Protein AF-A0A954LH73-F1 (afdb_monomer)

Structure (mmCIF, N/CA/C/O backbone):
data_AF-A0A954LH73-F1
#
_entry.id   AF-A0A954LH73-F1
#
loop_
_atom_site.group_PDB
_atom_site.id
_atom_site.type_symbol
_atom_site.label_atom_id
_atom_site.label_alt_id
_atom_site.label_comp_id
_atom_site.label_asym_id
_atom_site.label_entity_id
_atom_site.label_seq_id
_atom_site.pdbx_PDB_ins_code
_atom_site.Cartn_x
_atom_site.Cartn_y
_atom_site.Cartn_z
_atom_site.occupancy
_atom_site.B_iso_or_equiv
_atom_site.auth_seq_id
_atom_site.auth_comp_id
_atom_site.auth_asym_id
_atom_site.auth_atom_id
_atom_site.pdbx_PDB_model_num
ATOM 1 N N . LEU A 1 1 ? 17.668 -37.985 -16.046 1.00 41.88 1 LEU A N 1
ATOM 2 C CA . LEU A 1 1 ? 16.775 -36.901 -16.515 1.00 41.88 1 LEU A CA 1
ATOM 3 C C . LEU A 1 1 ? 17.589 -35.619 -16.662 1.00 41.88 1 LEU A C 1
ATOM 5 O O . LEU A 1 1 ? 18.225 -35.230 -15.693 1.00 41.88 1 LEU A O 1
ATOM 9 N N . ARG A 1 2 ? 17.622 -34.993 -17.847 1.00 42.97 2 ARG A N 1
ATOM 10 C CA . ARG A 1 2 ? 18.181 -33.640 -18.029 1.00 42.97 2 ARG A CA 1
ATOM 11 C C . ARG A 1 2 ? 17.029 -32.642 -17.937 1.00 42.97 2 ARG A C 1
ATOM 13 O O . ARG A 1 2 ? 16.098 -32.726 -18.727 1.00 42.97 2 ARG A O 1
ATOM 20 N N . LEU A 1 3 ? 17.089 -31.751 -16.954 1.00 36.59 3 LEU A N 1
ATOM 21 C CA . LEU A 1 3 ? 16.145 -30.651 -16.778 1.00 36.59 3 LEU A CA 1
ATOM 22 C C . LEU A 1 3 ? 16.580 -29.503 -17.693 1.00 36.59 3 LEU A C 1
ATOM 24 O O . LEU A 1 3 ? 17.713 -29.035 -17.598 1.00 36.59 3 LEU A O 1
ATOM 28 N N . THR A 1 4 ? 15.706 -29.074 -18.598 1.00 46.03 4 THR A N 1
ATOM 29 C CA . THR A 1 4 ? 15.960 -27.930 -19.481 1.00 46.03 4 THR A CA 1
ATOM 30 C C . THR A 1 4 ? 15.167 -26.741 -18.955 1.00 46.03 4 THR A C 1
ATOM 32 O O . THR A 1 4 ? 13.946 -26.698 -19.074 1.00 46.03 4 THR A O 1
ATOM 35 N N . LEU A 1 5 ? 15.859 -25.785 -18.335 1.00 41.62 5 LEU A N 1
ATOM 36 C CA . LEU A 1 5 ? 15.279 -24.514 -17.909 1.00 41.62 5 LEU A CA 1
ATOM 37 C C . LEU A 1 5 ? 15.309 -23.538 -19.086 1.00 41.62 5 LEU A C 1
ATOM 39 O O . LEU A 1 5 ? 16.377 -23.169 -19.571 1.00 41.62 5 LEU A O 1
ATOM 43 N N . ARG A 1 6 ? 14.131 -23.120 -19.555 1.00 47.31 6 ARG A N 1
ATOM 44 C CA . ARG A 1 6 ? 14.006 -22.039 -20.536 1.00 47.31 6 ARG A CA 1
ATOM 45 C C . ARG A 1 6 ? 14.050 -20.712 -19.784 1.00 47.31 6 ARG A C 1
ATOM 47 O O . ARG A 1 6 ? 13.068 -20.325 -19.156 1.00 47.31 6 ARG A O 1
ATOM 54 N N . VAL A 1 7 ? 15.195 -20.042 -19.830 1.00 53.69 7 VAL A N 1
ATOM 55 C CA . VAL A 1 7 ? 15.346 -18.684 -19.297 1.00 53.69 7 VAL A CA 1
ATOM 56 C C . VAL A 1 7 ? 14.647 -17.737 -20.274 1.00 53.69 7 VAL A C 1
ATOM 58 O O . VAL A 1 7 ? 14.983 -17.718 -21.456 1.00 53.69 7 VAL A O 1
ATOM 61 N N . ARG A 1 8 ? 13.609 -17.028 -19.814 1.00 46.09 8 ARG A N 1
ATOM 62 C CA . ARG A 1 8 ? 12.987 -15.945 -20.593 1.00 46.09 8 ARG A CA 1
ATOM 63 C C . ARG A 1 8 ? 13.981 -14.791 -20.721 1.00 46.09 8 ARG A C 1
ATOM 65 O O . ARG A 1 8 ? 14.762 -14.566 -19.798 1.00 46.09 8 ARG A O 1
ATOM 72 N N . ASP A 1 9 ? 13.917 -14.058 -21.830 1.00 52.59 9 ASP A N 1
ATOM 73 C CA . ASP A 1 9 ? 14.698 -12.833 -21.997 1.00 52.59 9 ASP A CA 1
ATOM 74 C C . ASP A 1 9 ? 14.433 -11.867 -20.838 1.00 52.59 9 ASP A C 1
ATOM 76 O O . ASP A 1 9 ? 13.325 -11.817 -20.290 1.00 52.59 9 ASP A O 1
ATOM 80 N N . LYS A 1 10 ? 15.466 -11.112 -20.446 1.00 55.19 10 LYS A N 1
ATOM 81 C CA . LYS A 1 10 ? 15.353 -10.092 -19.401 1.00 55.19 10 LYS A CA 1
ATOM 82 C C . LYS A 1 10 ? 14.324 -9.052 -19.842 1.00 55.19 10 LYS A C 1
ATOM 84 O O . LYS A 1 10 ? 14.625 -8.180 -20.646 1.00 55.19 10 LYS A O 1
ATOM 89 N N . THR A 1 11 ? 13.109 -9.132 -19.308 1.00 55.53 11 THR A N 1
ATOM 90 C CA . THR A 1 11 ? 12.141 -8.034 -19.387 1.00 55.53 11 THR A CA 1
ATOM 91 C C . THR A 1 11 ? 12.709 -6.847 -18.622 1.00 55.53 11 THR A C 1
ATOM 93 O O . THR A 1 11 ? 12.782 -6.889 -17.391 1.00 55.53 11 THR A O 1
ATOM 96 N N . ALA A 1 12 ? 13.134 -5.824 -19.357 1.00 64.31 12 ALA A N 1
ATOM 97 C CA . ALA A 1 12 ? 13.440 -4.513 -18.815 1.00 64.31 12 ALA A CA 1
ATOM 98 C C . ALA A 1 12 ? 12.132 -3.749 -18.583 1.00 64.31 12 ALA A C 1
ATOM 100 O O . ALA A 1 12 ? 11.201 -3.834 -19.386 1.00 64.31 12 ALA A O 1
ATOM 101 N N . TYR A 1 13 ? 12.064 -3.027 -17.470 1.00 71.56 13 TYR A N 1
ATOM 102 C CA . TYR A 1 13 ? 11.013 -2.053 -17.216 1.00 71.56 13 TYR A CA 1
ATOM 103 C C . TYR A 1 13 ? 11.658 -0.686 -17.091 1.00 71.56 13 TYR A C 1
ATOM 105 O O . TYR A 1 13 ? 12.738 -0.544 -16.510 1.00 71.56 13 TYR A O 1
ATOM 113 N N . TYR A 1 14 ? 10.958 0.314 -17.598 1.00 81.06 14 TYR A N 1
ATOM 114 C CA . TYR A 1 14 ? 11.312 1.705 -17.401 1.00 81.06 14 TYR A CA 1
ATOM 115 C C . TYR A 1 14 ? 10.522 2.206 -16.205 1.00 81.06 14 TYR A C 1
ATOM 117 O O . TYR A 1 14 ? 9.297 2.095 -16.186 1.00 81.06 14 TYR A O 1
ATOM 125 N N . SER A 1 15 ? 11.219 2.702 -15.186 1.00 84.50 15 SER A N 1
ATOM 126 C CA . SER A 1 15 ? 10.579 3.286 -14.014 1.00 84.50 15 SER A CA 1
ATOM 127 C C . SER A 1 15 ? 10.778 4.790 -13.988 1.00 84.50 15 SER A C 1
ATOM 129 O O . SER A 1 15 ? 11.897 5.264 -14.196 1.00 84.50 15 SER A O 1
ATOM 131 N N . GLN A 1 16 ? 9.716 5.504 -13.650 1.00 88.06 16 GLN A N 1
ATOM 132 C CA . GLN A 1 16 ? 9.747 6.908 -13.276 1.00 88.06 16 GLN A CA 1
ATOM 133 C C . GLN A 1 16 ? 9.375 7.017 -11.801 1.00 88.06 16 GLN A C 1
ATOM 135 O O . GLN A 1 16 ? 8.458 6.334 -11.336 1.00 88.06 16 GLN A O 1
ATOM 140 N N . LYS A 1 17 ? 10.103 7.858 -11.066 1.00 90.25 17 LYS A N 1
ATOM 141 C CA . LYS A 1 17 ? 9.812 8.163 -9.668 1.00 90.25 17 LYS A CA 1
ATOM 142 C C . LYS A 1 17 ? 9.432 9.632 -9.549 1.00 90.25 17 LYS A C 1
ATOM 144 O O . LYS A 1 17 ? 10.209 10.497 -9.937 1.00 90.25 17 LYS A O 1
ATOM 149 N N . GLU A 1 18 ? 8.300 9.887 -8.918 1.00 92.62 18 GLU A N 1
ATOM 150 C CA . GLU A 1 18 ? 7.875 11.217 -8.499 1.00 92.62 18 GLU A CA 1
ATOM 151 C C . GLU A 1 18 ? 7.719 11.234 -6.978 1.00 92.62 18 GLU A C 1
ATOM 153 O O . GLU A 1 18 ? 7.266 10.255 -6.384 1.00 92.62 18 GLU A O 1
ATOM 158 N N . THR A 1 19 ? 8.082 12.341 -6.338 1.00 93.12 19 THR A N 1
ATOM 159 C CA . THR A 1 19 ? 7.869 12.542 -4.902 1.00 93.12 19 THR A CA 1
ATOM 160 C C . THR A 1 19 ? 6.953 13.739 -4.724 1.00 93.12 19 THR A C 1
ATOM 162 O O . THR A 1 19 ? 7.233 14.817 -5.239 1.00 93.12 19 THR A O 1
ATOM 165 N N . HIS A 1 20 ? 5.868 13.539 -3.983 1.00 93.44 20 HIS A N 1
ATOM 166 C CA . HIS A 1 20 ? 4.837 14.542 -3.742 1.00 93.44 20 HIS A CA 1
ATOM 167 C C . HIS A 1 20 ? 4.682 14.781 -2.242 1.00 93.44 20 HIS A C 1
ATOM 169 O O . HIS A 1 20 ? 4.746 13.840 -1.447 1.00 93.44 20 HIS A O 1
ATOM 175 N N . GLU A 1 21 ? 4.445 16.028 -1.852 1.00 91.56 21 GLU A N 1
ATOM 176 C CA . GLU A 1 21 ? 4.098 16.398 -0.480 1.00 91.56 21 GLU A CA 1
ATOM 177 C C . GLU A 1 21 ? 2.577 16.373 -0.303 1.00 91.56 21 GLU A C 1
ATOM 179 O O . GLU A 1 21 ? 1.840 16.860 -1.156 1.00 91.56 21 GLU A O 1
ATOM 184 N N . SER A 1 22 ? 2.100 15.834 0.822 1.00 77.25 22 SER A N 1
ATOM 185 C CA . SER A 1 22 ? 0.703 15.977 1.272 1.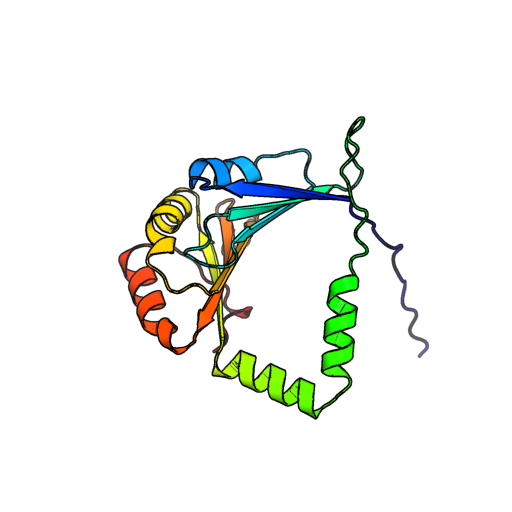00 77.25 22 SER A CA 1
ATOM 186 C C . SER A 1 22 ? -0.384 15.645 0.228 1.00 77.25 22 SER A C 1
ATOM 188 O O . SER A 1 22 ? -1.333 16.404 0.040 1.00 77.25 22 SER A O 1
ATOM 190 N N . LEU A 1 23 ? -0.291 14.481 -0.421 1.00 89.25 23 LEU A N 1
ATOM 191 C CA . LEU A 1 23 ? -1.350 13.97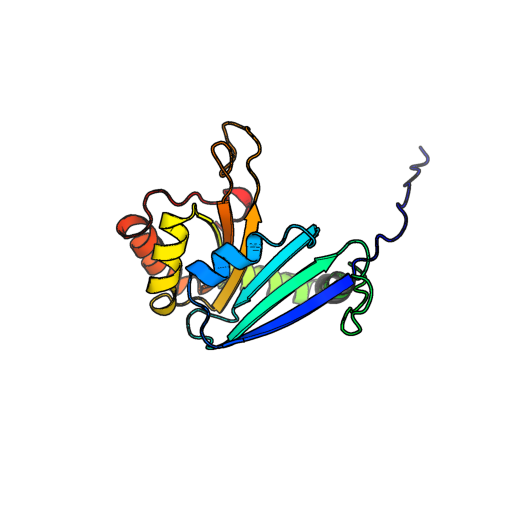7 -1.307 1.00 89.25 23 LEU A CA 1
ATOM 192 C C . LEU A 1 23 ? -2.625 13.605 -0.527 1.00 89.25 23 LEU A C 1
ATOM 194 O O . LEU A 1 23 ? -2.565 12.843 0.445 1.00 89.25 23 LEU A O 1
ATOM 198 N N . CYS A 1 24 ? -3.787 14.087 -0.982 1.00 91.81 24 CYS A N 1
ATOM 199 C CA . CYS A 1 24 ? -5.083 13.626 -0.478 1.00 91.81 24 CYS A CA 1
ATOM 200 C C . CYS A 1 24 ? -5.454 12.252 -1.062 1.00 91.81 24 CYS A C 1
ATOM 202 O O . CYS A 1 24 ? -4.856 11.790 -2.037 1.00 91.81 24 CYS A O 1
ATOM 204 N N . GLY A 1 25 ? -6.433 11.580 -0.452 1.00 91.75 25 GLY A N 1
ATOM 205 C CA . GLY A 1 25 ? -6.799 10.213 -0.832 1.00 91.75 25 GLY A CA 1
ATOM 206 C C . GLY A 1 25 ? -7.327 10.134 -2.262 1.00 91.75 25 GLY A C 1
ATOM 207 O O . GLY A 1 25 ? -7.001 9.211 -3.000 1.00 91.75 25 GLY A O 1
ATOM 208 N N . GLU A 1 26 ? -8.084 11.135 -2.695 1.00 94.12 26 GLU A N 1
ATOM 209 C CA . GLU A 1 26 ? -8.648 11.210 -4.039 1.00 94.12 26 GLU A CA 1
ATOM 210 C C . GLU A 1 26 ? -7.542 11.252 -5.091 1.00 94.12 26 GLU A C 1
ATOM 212 O O . GLU A 1 26 ? -7.556 10.448 -6.018 1.00 94.12 26 GLU A O 1
ATOM 217 N N . SER A 1 27 ? -6.527 12.096 -4.894 1.00 93.62 27 SER A N 1
ATOM 218 C CA . SER A 1 27 ? -5.393 12.198 -5.814 1.00 93.62 27 SER A CA 1
ATOM 219 C C . SER A 1 27 ? -4.558 10.914 -5.851 1.00 93.62 27 SER A C 1
ATOM 221 O O . SER A 1 27 ? -4.088 10.504 -6.915 1.00 93.62 27 SER A O 1
ATOM 223 N N . VAL A 1 28 ? -4.406 10.225 -4.713 1.00 92.88 28 VAL A N 1
ATOM 224 C CA . VAL A 1 28 ? -3.753 8.904 -4.672 1.00 92.88 28 VAL A CA 1
ATOM 225 C C . VAL A 1 28 ? -4.557 7.868 -5.455 1.00 92.88 28 VAL A C 1
ATOM 227 O O . VAL A 1 28 ? -3.978 7.090 -6.208 1.00 92.88 28 VAL A O 1
ATOM 230 N N . TRP A 1 29 ? -5.884 7.865 -5.315 1.00 93.12 29 TRP A N 1
ATOM 231 C CA . TRP A 1 29 ? -6.759 6.968 -6.068 1.00 93.12 29 TRP A CA 1
ATOM 232 C C . TRP A 1 29 ? -6.700 7.250 -7.575 1.00 93.12 29 TRP A C 1
ATOM 234 O O . TRP A 1 29 ? -6.539 6.333 -8.378 1.00 93.12 29 TRP A O 1
ATOM 244 N N . GLU A 1 30 ? -6.786 8.520 -7.965 1.00 92.38 30 GLU A N 1
ATOM 245 C CA . GLU A 1 30 ? -6.737 8.965 -9.362 1.00 92.38 30 GLU A CA 1
ATOM 246 C C . GLU A 1 30 ? -5.402 8.641 -10.032 1.00 92.38 30 GLU A C 1
ATOM 248 O O . GLU A 1 30 ? -5.390 8.283 -11.208 1.00 92.38 30 GLU A O 1
ATOM 253 N N . THR A 1 31 ? -4.295 8.657 -9.281 1.00 93.06 31 THR A N 1
ATOM 254 C CA . THR A 1 31 ? -2.974 8.245 -9.786 1.00 93.06 31 THR A CA 1
ATOM 255 C C . THR A 1 31 ? -3.019 6.841 -10.400 1.00 93.06 31 THR A C 1
ATOM 257 O O . THR A 1 31 ? -2.376 6.597 -11.417 1.00 93.06 31 THR A O 1
ATOM 260 N N . PHE A 1 32 ? -3.817 5.923 -9.843 1.00 92.19 32 PHE A N 1
ATOM 261 C CA . PHE A 1 32 ? -3.968 4.564 -10.374 1.00 92.19 32 PHE A CA 1
ATOM 262 C C . PHE A 1 32 ? -4.759 4.471 -11.688 1.00 92.19 32 PHE A C 1
ATOM 264 O O . PHE A 1 32 ? -4.875 3.384 -12.247 1.00 92.19 32 PHE A O 1
ATOM 271 N N . SER A 1 33 ? -5.302 5.584 -12.184 1.00 87.56 33 SER A N 1
ATOM 272 C CA . SER A 1 33 ? -6.064 5.644 -13.438 1.00 87.56 33 SER A CA 1
ATOM 273 C C . SER A 1 33 ? -5.196 5.967 -14.661 1.00 87.56 33 SER A C 1
ATOM 275 O O . SER A 1 33 ? -5.729 6.079 -15.764 1.00 87.56 33 SER A O 1
ATOM 277 N N . ASP A 1 34 ? -3.880 6.128 -14.488 1.00 85.44 34 ASP A N 1
ATOM 278 C CA . ASP A 1 34 ? -2.937 6.325 -15.593 1.00 85.44 34 ASP A CA 1
ATOM 279 C C . ASP A 1 34 ? -2.889 5.064 -16.474 1.00 85.44 34 ASP A C 1
ATOM 281 O O . ASP A 1 34 ? -2.339 4.030 -16.094 1.00 85.44 34 ASP A O 1
ATOM 285 N N . ALA A 1 35 ? -3.516 5.160 -17.648 1.00 80.75 35 ALA A N 1
ATOM 286 C CA . ALA A 1 35 ? -3.679 4.056 -18.588 1.00 80.75 35 ALA A CA 1
ATOM 287 C C . ALA A 1 35 ? -2.392 3.705 -19.354 1.00 80.75 35 ALA A C 1
ATOM 289 O O . ALA A 1 35 ? -2.332 2.649 -19.985 1.00 80.75 35 ALA A O 1
ATOM 290 N N . GLU A 1 36 ? -1.381 4.578 -19.333 1.00 83.25 36 GLU A N 1
ATOM 291 C CA . GLU A 1 36 ? -0.112 4.345 -20.026 1.00 83.25 36 GLU A CA 1
ATOM 292 C C . GLU A 1 36 ? 0.865 3.539 -19.163 1.00 83.25 36 GLU A C 1
ATOM 294 O O . GLU A 1 36 ? 1.699 2.792 -19.685 1.00 83.25 36 GLU A O 1
ATOM 299 N N . ALA A 1 37 ? 0.753 3.654 -17.837 1.00 84.69 37 ALA A N 1
ATOM 300 C CA . ALA A 1 37 ? 1.559 2.886 -16.903 1.00 84.69 37 ALA A CA 1
ATOM 301 C C . ALA A 1 37 ? 1.102 1.418 -16.862 1.00 84.69 37 ALA A C 1
ATOM 303 O O . ALA A 1 37 ? -0.055 1.103 -16.591 1.00 84.69 37 ALA A O 1
ATOM 304 N N . CYS A 1 38 ? 2.033 0.479 -17.056 1.00 84.25 38 CYS A N 1
ATOM 305 C CA . CYS A 1 38 ? 1.725 -0.949 -16.932 1.00 84.25 38 CYS A CA 1
ATOM 306 C C . CYS A 1 38 ? 1.577 -1.389 -15.469 1.00 84.25 38 CYS A C 1
ATOM 308 O O . CYS A 1 38 ? 0.978 -2.424 -15.181 1.00 84.25 38 CYS A O 1
ATOM 310 N N . ASN A 1 39 ? 2.184 -0.645 -14.545 1.00 86.88 39 ASN A N 1
ATOM 311 C CA . ASN A 1 39 ? 2.017 -0.832 -13.113 1.00 86.88 39 ASN A CA 1
ATOM 312 C C . ASN A 1 39 ? 2.337 0.475 -12.388 1.00 86.88 39 ASN A C 1
ATOM 314 O O . ASN A 1 39 ? 3.233 1.216 -12.798 1.00 86.88 39 ASN A O 1
ATOM 318 N N . ILE A 1 40 ? 1.654 0.715 -11.276 1.00 91.31 40 ILE A N 1
ATOM 319 C CA . ILE A 1 40 ? 1.888 1.873 -10.421 1.00 91.31 40 ILE A CA 1
ATOM 320 C C . ILE A 1 40 ? 2.017 1.381 -8.994 1.00 91.31 40 ILE A C 1
ATOM 322 O O . ILE A 1 40 ? 1.237 0.554 -8.518 1.00 91.31 40 ILE A O 1
ATOM 326 N N . GLU A 1 41 ? 3.023 1.893 -8.309 1.00 93.62 41 GLU A N 1
ATOM 327 C CA . GLU A 1 41 ? 3.247 1.613 -6.911 1.00 93.62 41 GLU A CA 1
ATOM 328 C C . GLU A 1 41 ? 3.452 2.910 -6.150 1.00 93.62 41 GLU A C 1
ATOM 330 O O . GLU A 1 41 ? 4.326 3.707 -6.478 1.00 93.62 41 GLU A O 1
ATOM 335 N N . ILE A 1 42 ? 2.676 3.098 -5.091 1.00 94.44 42 ILE A N 1
ATOM 336 C CA . ILE A 1 42 ? 2.774 4.289 -4.253 1.00 94.44 42 ILE A CA 1
ATOM 337 C C . ILE A 1 42 ? 3.353 3.870 -2.909 1.00 94.44 42 ILE A C 1
ATOM 339 O O . ILE A 1 42 ? 2.866 2.934 -2.278 1.00 94.44 42 ILE A O 1
ATOM 343 N N . ARG A 1 43 ? 4.419 4.530 -2.464 1.00 95.06 43 ARG A N 1
ATOM 344 C CA . ARG A 1 43 ? 5.110 4.226 -1.209 1.00 95.06 43 ARG A CA 1
ATOM 345 C C . ARG A 1 43 ? 5.061 5.414 -0.272 1.00 95.06 43 ARG A C 1
ATOM 347 O O . ARG A 1 43 ? 5.352 6.542 -0.654 1.00 95.06 43 ARG A O 1
ATOM 354 N N . LYS A 1 44 ? 4.794 5.124 0.996 1.00 93.81 44 LYS A N 1
ATOM 355 C CA . LYS A 1 44 ? 4.900 6.089 2.086 1.00 93.81 44 LYS A CA 1
ATOM 356 C C . LYS A 1 44 ? 5.743 5.483 3.199 1.00 93.81 44 LYS A C 1
ATOM 358 O O . LYS A 1 44 ? 5.448 4.388 3.681 1.00 93.81 44 LYS A O 1
ATOM 363 N N . ALA A 1 45 ? 6.792 6.189 3.619 1.00 89.88 45 ALA A N 1
ATOM 364 C CA . ALA A 1 45 ? 7.766 5.709 4.609 1.00 89.88 45 ALA A CA 1
ATOM 365 C C . ALA A 1 45 ? 7.220 5.643 6.054 1.00 89.88 45 ALA A C 1
ATOM 367 O O . ALA A 1 45 ? 7.977 5.453 6.998 1.00 89.88 45 ALA A O 1
ATOM 368 N N . GLY A 1 46 ? 5.912 5.827 6.238 1.00 88.94 46 GLY A N 1
ATOM 369 C CA . GLY A 1 46 ? 5.227 5.723 7.519 1.00 88.94 46 GLY A CA 1
ATOM 370 C C . GLY A 1 46 ? 3.956 6.564 7.563 1.00 88.94 46 GLY A C 1
ATOM 371 O O . GLY A 1 46 ? 3.695 7.395 6.690 1.00 88.94 46 GLY A O 1
ATOM 372 N N . SER A 1 47 ? 3.153 6.386 8.607 1.00 89.12 47 SER A N 1
ATOM 373 C CA . SER A 1 47 ? 1.885 7.114 8.753 1.00 89.12 47 SER A CA 1
ATOM 374 C C . SER A 1 47 ? 2.053 8.628 8.855 1.00 89.12 47 SER A C 1
ATOM 376 O O . SER A 1 47 ? 1.200 9.363 8.378 1.00 89.12 47 SER A O 1
ATOM 378 N N . LYS A 1 48 ? 3.175 9.103 9.400 1.00 90.06 48 LYS A N 1
ATOM 379 C CA . LYS A 1 48 ? 3.467 10.536 9.574 1.00 90.06 48 LYS A CA 1
ATOM 380 C C . LYS A 1 48 ? 4.456 11.113 8.564 1.00 90.06 48 LYS A C 1
ATOM 382 O O . LYS A 1 48 ? 4.806 12.277 8.682 1.00 90.06 48 LYS A O 1
ATOM 387 N N . ALA A 1 49 ? 4.926 10.315 7.604 1.00 90.44 49 ALA A N 1
ATOM 388 C CA . ALA A 1 49 ? 5.755 10.850 6.530 1.00 90.44 49 ALA A CA 1
ATOM 389 C C . ALA A 1 49 ? 4.964 11.922 5.762 1.00 90.44 49 ALA A C 1
ATOM 391 O O . ALA A 1 49 ? 3.792 11.702 5.454 1.00 90.44 49 ALA A O 1
ATOM 392 N N . GLU A 1 50 ? 5.598 13.058 5.491 1.00 90.19 50 GLU A N 1
ATOM 393 C CA . GLU A 1 50 ? 4.994 14.193 4.774 1.00 90.19 50 GLU A CA 1
ATOM 394 C C . GLU A 1 50 ? 4.987 13.968 3.260 1.00 90.19 50 GLU A C 1
ATOM 396 O O . GLU A 1 50 ? 4.158 14.525 2.540 1.00 90.19 50 GLU A O 1
ATOM 401 N N . THR A 1 51 ? 5.881 13.097 2.792 1.00 93.06 51 THR A N 1
ATOM 402 C CA . THR A 1 51 ? 6.051 12.770 1.384 1.00 93.06 51 THR A CA 1
ATOM 403 C C . THR A 1 51 ? 5.491 11.401 1.033 1.00 93.06 51 THR A C 1
ATOM 405 O O . THR A 1 51 ? 5.451 10.463 1.842 1.00 93.06 51 THR A O 1
ATOM 408 N N . VAL A 1 52 ? 5.072 11.295 -0.220 1.00 93.62 52 VAL A N 1
ATOM 409 C CA . VAL A 1 52 ? 4.607 10.080 -0.872 1.00 93.62 52 VAL A CA 1
ATOM 410 C C . VAL A 1 52 ? 5.383 9.933 -2.172 1.00 93.62 52 VAL A C 1
ATOM 412 O O . VAL A 1 52 ? 5.433 10.854 -2.984 1.00 93.62 52 VAL A O 1
ATOM 415 N N . ASP A 1 53 ? 5.990 8.769 -2.362 1.00 93.88 53 ASP A N 1
ATOM 416 C CA . ASP A 1 53 ? 6.696 8.433 -3.590 1.00 93.88 53 ASP A CA 1
ATOM 417 C C . ASP A 1 53 ? 5.768 7.642 -4.515 1.00 93.88 53 ASP A C 1
ATOM 419 O O . ASP A 1 53 ? 5.219 6.615 -4.111 1.00 93.88 53 ASP A O 1
ATOM 423 N N . ILE A 1 54 ? 5.643 8.068 -5.766 1.00 93.88 54 ILE A N 1
ATOM 424 C CA . ILE A 1 54 ? 4.899 7.379 -6.819 1.00 93.88 54 ILE A CA 1
ATOM 425 C C . ILE A 1 54 ? 5.916 6.790 -7.792 1.00 93.88 54 ILE A C 1
ATOM 427 O O . ILE A 1 54 ? 6.739 7.501 -8.363 1.00 93.88 54 ILE A O 1
ATOM 431 N N . TYR A 1 55 ? 5.859 5.476 -7.971 1.00 91.19 55 TYR A N 1
ATOM 432 C CA . TYR A 1 55 ? 6.656 4.736 -8.936 1.00 91.19 55 TYR A CA 1
ATOM 433 C C . TYR A 1 55 ? 5.734 4.282 -10.056 1.00 91.19 55 TYR A C 1
ATOM 435 O O . TYR A 1 55 ? 4.827 3.479 -9.829 1.00 91.19 55 TYR A O 1
ATOM 443 N N . LYS A 1 56 ? 5.977 4.776 -11.264 1.00 90.94 56 LYS A N 1
ATOM 444 C CA . LYS A 1 56 ? 5.269 4.344 -12.466 1.00 90.94 56 LYS A CA 1
ATOM 445 C C . LYS A 1 56 ? 6.192 3.478 -13.303 1.00 90.94 56 LYS A C 1
ATOM 447 O O . LYS A 1 56 ? 7.360 3.817 -13.492 1.00 90.94 56 LYS A O 1
ATOM 452 N N . TYR A 1 57 ? 5.676 2.352 -13.772 1.00 86.88 57 TYR A N 1
ATOM 453 C CA . TYR A 1 57 ? 6.420 1.388 -14.569 1.00 86.88 57 TYR A CA 1
ATOM 454 C C . TYR A 1 57 ? 5.820 1.293 -15.963 1.00 86.88 57 TYR A C 1
ATOM 456 O O . TYR A 1 57 ? 4.599 1.254 -16.112 1.00 86.88 57 TYR A O 1
ATOM 464 N N . TYR A 1 58 ? 6.690 1.197 -16.963 1.00 84.81 58 TYR A N 1
ATOM 465 C CA . TYR A 1 58 ? 6.319 1.152 -18.370 1.00 84.81 58 TYR A CA 1
ATOM 466 C C . TYR A 1 58 ? 7.106 0.062 -19.100 1.00 84.81 58 TYR A C 1
ATOM 468 O O . TYR A 1 58 ? 8.261 -0.229 -18.772 1.00 84.81 58 TYR A O 1
ATOM 476 N N . HIS A 1 59 ? 6.482 -0.534 -20.118 1.00 80.19 59 HIS A N 1
ATOM 477 C CA . HIS A 1 59 ? 7.148 -1.482 -21.017 1.00 80.19 59 HIS A CA 1
ATOM 478 C C . HIS A 1 59 ? 8.132 -0.791 -21.967 1.00 80.19 59 HIS A C 1
ATOM 480 O O . HIS A 1 59 ? 9.147 -1.374 -22.337 1.00 80.19 59 HIS A O 1
ATOM 486 N N . GLN A 1 60 ? 7.828 0.447 -22.349 1.00 78.50 60 GLN A N 1
ATOM 487 C CA . GLN A 1 60 ? 8.674 1.328 -23.147 1.00 78.50 60 GLN A CA 1
ATOM 488 C C . GLN A 1 60 ? 8.542 2.745 -22.583 1.00 78.50 60 GLN A C 1
ATOM 490 O O . GLN A 1 60 ? 7.461 3.088 -22.102 1.00 78.50 60 GLN A O 1
ATOM 495 N N . PRO A 1 61 ? 9.604 3.564 -22.607 1.00 71.88 61 PRO A N 1
ATOM 496 C CA . PRO A 1 61 ? 9.501 4.941 -22.156 1.00 71.88 61 PRO A CA 1
ATOM 497 C C . PRO A 1 61 ? 8.573 5.715 -23.111 1.00 71.88 61 PRO A C 1
ATOM 499 O O . PRO A 1 61 ? 8.676 5.533 -24.330 1.00 71.88 61 PRO A O 1
ATOM 502 N N . PRO A 1 62 ? 7.686 6.581 -22.597 1.00 69.81 62 PRO A N 1
ATOM 503 C CA . PRO A 1 62 ? 6.917 7.501 -23.424 1.00 69.81 62 PRO A CA 1
ATOM 504 C C . PRO A 1 62 ? 7.831 8.352 -24.321 1.00 69.81 62 PRO A C 1
ATOM 506 O O . PRO A 1 62 ? 8.969 8.687 -23.971 1.00 69.81 62 PRO A O 1
ATOM 509 N N . VAL A 1 63 ? 7.348 8.688 -25.518 1.00 64.88 63 VAL A N 1
ATOM 510 C CA . VAL A 1 63 ? 8.122 9.464 -26.496 1.00 64.88 63 VAL A CA 1
ATOM 511 C C . VAL A 1 63 ? 8.315 10.893 -25.978 1.00 64.88 63 VAL A C 1
ATOM 513 O O . VAL A 1 63 ? 7.343 11.600 -25.740 1.00 64.88 63 VAL A O 1
ATOM 516 N N . GLY A 1 64 ? 9.571 11.339 -25.856 1.00 59.00 64 GLY A N 1
ATOM 517 C CA . GLY A 1 64 ? 9.913 12.726 -25.503 1.00 59.00 64 GLY A CA 1
ATOM 518 C C . GLY A 1 64 ? 10.215 12.986 -24.024 1.00 59.00 64 GLY A C 1
ATOM 519 O O . GLY A 1 64 ? 10.409 14.136 -23.642 1.00 59.00 64 GLY A O 1
ATOM 520 N N . THR A 1 65 ? 10.293 11.945 -23.197 1.00 58.50 65 THR A N 1
ATOM 521 C CA . THR A 1 65 ? 10.618 12.064 -21.768 1.00 58.50 65 THR A CA 1
ATOM 522 C C . THR A 1 65 ? 11.998 11.505 -21.422 1.00 58.50 65 THR A C 1
ATOM 524 O O . THR A 1 65 ? 12.381 10.439 -21.901 1.00 58.50 65 THR A O 1
ATOM 527 N N . HIS A 1 66 ? 12.738 12.218 -20.566 1.00 56.25 66 HIS A N 1
ATOM 528 C CA . HIS A 1 66 ? 14.153 11.948 -20.272 1.00 56.25 66 HIS A CA 1
ATOM 529 C C . HIS A 1 66 ? 14.428 11.315 -18.890 1.00 56.25 66 HIS A C 1
ATOM 531 O O . HIS A 1 66 ? 15.557 10.898 -18.646 1.00 56.25 66 HIS A O 1
ATOM 537 N N . ASP A 1 67 ? 13.414 11.148 -18.030 1.00 65.88 67 ASP A N 1
ATOM 538 C CA . ASP A 1 67 ? 13.582 10.731 -16.621 1.00 65.88 67 ASP A CA 1
ATOM 539 C C . ASP A 1 67 ? 13.189 9.265 -16.344 1.00 65.88 67 ASP A C 1
ATOM 541 O O . ASP A 1 67 ? 12.633 8.928 -15.297 1.00 65.88 67 ASP A O 1
ATOM 545 N N . PHE A 1 68 ? 13.466 8.370 -17.294 1.00 64.00 68 PHE A N 1
ATOM 546 C CA . PHE A 1 68 ? 13.164 6.944 -17.171 1.00 64.00 68 PHE A CA 1
ATOM 547 C C . PHE A 1 68 ? 14.425 6.143 -16.877 1.00 64.00 68 PHE A C 1
ATOM 549 O O . PHE A 1 68 ? 15.333 6.057 -17.703 1.00 64.00 68 PHE A O 1
ATOM 556 N N . LEU A 1 69 ? 14.466 5.515 -15.704 1.00 67.44 69 LEU A N 1
ATOM 557 C CA . LEU A 1 69 ? 15.542 4.600 -15.344 1.00 67.44 69 LEU A CA 1
ATOM 558 C C . LEU A 1 69 ? 15.154 3.185 -15.760 1.00 67.44 69 LEU A C 1
ATOM 560 O O . LEU A 1 69 ? 14.106 2.676 -15.357 1.00 67.44 69 LEU A O 1
ATOM 564 N N . GLU A 1 70 ? 16.009 2.540 -16.550 1.00 66.88 70 GLU A N 1
ATOM 565 C CA . GLU A 1 70 ? 15.903 1.106 -16.792 1.00 66.88 70 GLU A CA 1
ATOM 566 C C . GLU A 1 70 ? 16.256 0.374 -15.494 1.00 66.88 70 GLU A C 1
ATOM 568 O O . GLU A 1 70 ? 17.383 0.457 -14.997 1.00 66.88 70 GLU A O 1
ATOM 573 N N . VAL A 1 71 ? 15.281 -0.324 -14.915 1.00 60.78 71 VAL A N 1
ATOM 574 C CA . VAL A 1 71 ? 15.493 -1.063 -13.670 1.00 60.78 71 VAL A CA 1
ATOM 575 C C . VAL A 1 71 ? 15.608 -2.549 -13.985 1.00 60.78 71 VAL A C 1
ATOM 577 O O . VAL A 1 71 ? 14.607 -3.178 -14.348 1.00 60.78 71 VAL A O 1
ATOM 580 N N . PRO A 1 72 ? 16.791 -3.165 -13.802 1.00 59.16 72 PRO A N 1
ATOM 581 C CA . PRO A 1 72 ? 16.879 -4.613 -13.781 1.00 59.16 72 PRO A CA 1
ATOM 582 C C . PRO A 1 72 ? 16.111 -5.128 -12.557 1.00 59.16 72 PRO A C 1
ATOM 584 O O . PRO A 1 72 ? 16.337 -4.683 -11.430 1.00 59.16 72 PRO A O 1
ATOM 587 N N . ARG A 1 73 ? 15.210 -6.089 -12.781 1.00 53.22 73 ARG A N 1
ATOM 588 C CA . ARG A 1 73 ? 14.310 -6.679 -11.770 1.00 53.22 73 ARG A CA 1
ATOM 589 C C . ARG A 1 73 ? 15.028 -7.234 -10.523 1.00 53.22 73 ARG A C 1
ATOM 591 O O . ARG A 1 73 ? 14.402 -7.360 -9.474 1.00 53.22 73 ARG A O 1
ATOM 598 N N . ASP A 1 74 ? 16.329 -7.510 -10.621 1.00 52.62 74 ASP A N 1
ATOM 599 C CA . ASP A 1 74 ? 17.088 -8.334 -9.669 1.00 52.62 74 ASP A CA 1
ATOM 600 C C . ASP A 1 74 ? 17.924 -7.548 -8.634 1.00 52.62 74 ASP A C 1
ATOM 602 O O . ASP A 1 74 ? 18.597 -8.150 -7.799 1.00 52.62 74 ASP A O 1
ATOM 606 N N . SER A 1 75 ? 17.906 -6.210 -8.636 1.00 55.12 75 SER A N 1
ATOM 607 C CA . SER A 1 75 ? 18.807 -5.409 -7.778 1.00 55.12 75 SER A CA 1
ATOM 608 C C . SER A 1 75 ? 18.520 -5.529 -6.272 1.00 55.12 75 SER A C 1
ATOM 610 O O . SER A 1 75 ? 19.452 -5.552 -5.468 1.00 55.12 75 SER A O 1
ATOM 612 N N . LEU A 1 76 ? 17.248 -5.659 -5.879 1.00 51.97 76 LEU A N 1
ATOM 613 C CA . LEU A 1 76 ? 16.858 -5.936 -4.489 1.00 51.97 76 LEU A CA 1
ATOM 614 C C . LEU A 1 76 ? 17.078 -7.407 -4.111 1.00 51.97 76 LEU A C 1
ATOM 616 O O . LEU A 1 76 ? 17.435 -7.679 -2.968 1.00 51.97 76 LEU A O 1
ATOM 620 N N . GLY A 1 77 ? 16.921 -8.331 -5.065 1.00 55.06 77 GLY A N 1
ATOM 621 C CA . GLY A 1 77 ? 17.182 -9.760 -4.866 1.00 55.06 77 GLY A CA 1
ATOM 622 C C . GLY A 1 77 ? 18.623 -10.014 -4.435 1.00 55.06 77 GLY A C 1
ATOM 623 O O . GLY A 1 77 ? 18.845 -10.653 -3.419 1.00 55.06 77 GLY A O 1
ATOM 624 N N . GLY A 1 78 ? 19.596 -9.365 -5.081 1.00 63.28 78 GLY A N 1
ATOM 625 C CA . GLY A 1 78 ? 21.011 -9.572 -4.754 1.00 63.28 78 GLY A CA 1
ATOM 626 C C . GLY A 1 78 ? 21.435 -9.148 -3.339 1.00 63.28 78 GLY A C 1
ATOM 627 O O . GLY A 1 78 ? 22.436 -9.645 -2.828 1.00 63.28 78 GLY A O 1
ATOM 628 N N . LEU A 1 79 ? 20.708 -8.235 -2.681 1.00 64.19 79 LEU A N 1
ATOM 629 C CA . LEU A 1 79 ? 20.982 -7.877 -1.282 1.00 64.19 79 LEU A CA 1
ATOM 630 C C . LEU A 1 79 ? 20.349 -8.880 -0.308 1.00 64.19 79 LEU A C 1
ATOM 632 O O . LEU A 1 79 ? 20.934 -9.172 0.732 1.00 64.19 79 LEU A O 1
ATOM 636 N N . TRP A 1 80 ? 19.185 -9.422 -0.671 1.00 59.25 80 TRP A N 1
ATOM 637 C CA . TRP A 1 80 ? 18.537 -10.519 0.044 1.00 59.25 80 TRP A CA 1
ATOM 638 C C . TRP A 1 80 ? 19.333 -11.816 -0.062 1.00 59.25 80 TRP A C 1
ATOM 640 O O . TRP A 1 80 ? 19.613 -12.417 0.970 1.00 59.25 80 TRP A O 1
ATOM 650 N N . ASP A 1 81 ? 19.797 -12.168 -1.260 1.00 67.38 81 ASP A N 1
ATOM 651 C CA . ASP A 1 81 ? 20.630 -13.347 -1.503 1.00 67.38 81 ASP A CA 1
ATOM 652 C C . ASP A 1 81 ? 21.882 -13.314 -0.610 1.00 67.38 81 ASP A C 1
ATOM 654 O O . ASP A 1 81 ? 22.187 -14.276 0.086 1.00 67.38 81 ASP A O 1
ATOM 658 N N . ARG A 1 82 ? 22.543 -12.152 -0.504 1.00 71.69 82 ARG A N 1
ATOM 659 C CA . ARG A 1 82 ? 23.709 -11.959 0.381 1.00 71.69 82 ARG A CA 1
ATOM 660 C C . ARG A 1 82 ? 23.390 -12.068 1.872 1.00 71.69 82 ARG A C 1
ATOM 662 O O . ARG A 1 82 ? 24.252 -12.457 2.656 1.00 71.69 82 ARG A O 1
ATOM 669 N N . LEU A 1 83 ? 22.188 -11.675 2.295 1.00 64.19 83 LEU A N 1
ATOM 670 C CA . LEU A 1 83 ? 21.754 -11.820 3.689 1.00 64.19 83 LEU A CA 1
ATOM 671 C C . LEU A 1 83 ? 21.379 -13.271 4.016 1.00 64.19 83 LEU A C 1
ATOM 673 O O . LEU A 1 83 ? 21.587 -13.703 5.154 1.00 64.19 83 LEU A O 1
ATOM 677 N N . GLU A 1 84 ? 20.856 -14.004 3.030 1.00 68.69 84 GLU A N 1
ATOM 678 C CA . GLU A 1 84 ? 20.509 -15.424 3.119 1.00 68.69 84 GLU A CA 1
ATOM 679 C C . GLU A 1 84 ? 21.730 -16.351 3.034 1.00 68.69 84 GLU A C 1
ATOM 681 O O . GLU A 1 84 ? 21.721 -17.416 3.650 1.00 68.69 84 GLU A O 1
ATOM 686 N N . GLU A 1 85 ? 22.808 -15.929 2.366 1.00 81.06 85 GLU A N 1
ATOM 687 C CA . GLU A 1 85 ? 24.074 -16.672 2.271 1.00 81.06 85 GLU A CA 1
ATOM 688 C C . GLU A 1 85 ? 24.689 -17.007 3.640 1.00 81.06 85 GLU A C 1
ATOM 690 O O . GLU A 1 85 ? 25.359 -18.033 3.784 1.00 81.06 85 GLU A O 1
ATOM 695 N N . ASN A 1 86 ? 24.462 -16.175 4.664 1.00 82.06 86 ASN A N 1
ATOM 696 C CA . ASN A 1 86 ? 24.944 -16.434 6.017 1.00 82.06 86 ASN A CA 1
ATOM 697 C C . ASN A 1 86 ? 23.798 -16.933 6.929 1.00 82.06 86 ASN A C 1
ATOM 699 O O . ASN A 1 86 ? 22.864 -16.184 7.230 1.00 82.06 86 ASN A O 1
ATOM 703 N N . PRO A 1 87 ? 23.882 -18.176 7.452 1.00 80.00 87 PRO A N 1
ATOM 704 C CA . PRO A 1 87 ? 22.831 -18.771 8.279 1.00 80.00 87 PRO A CA 1
ATOM 705 C C . PRO A 1 87 ? 22.487 -17.969 9.539 1.00 80.00 87 PRO A C 1
ATOM 707 O O . PRO A 1 87 ? 21.341 -17.984 9.984 1.00 80.00 87 PRO A O 1
ATOM 710 N N . VAL A 1 88 ? 23.458 -17.259 10.125 1.00 81.62 88 VAL A N 1
ATOM 711 C CA . VAL A 1 88 ? 23.253 -16.473 11.351 1.00 81.62 88 VAL A CA 1
ATOM 712 C C . VAL A 1 88 ? 22.505 -15.179 11.047 1.00 81.62 88 VAL A C 1
ATOM 714 O O . VAL A 1 88 ? 21.557 -14.849 11.761 1.00 81.62 88 VAL A O 1
ATOM 717 N N . SER A 1 89 ? 22.885 -14.457 9.985 1.00 78.12 89 SER A N 1
ATOM 718 C CA . SER A 1 89 ? 22.162 -13.250 9.562 1.00 78.12 89 SER A CA 1
ATOM 719 C C . SER A 1 89 ? 20.773 -13.594 9.052 1.00 78.12 89 SER A C 1
ATOM 721 O O . SER A 1 89 ? 19.824 -12.921 9.439 1.00 78.12 89 SER A O 1
ATOM 723 N N . SER A 1 90 ? 20.637 -14.671 8.277 1.00 75.94 90 SER A N 1
ATOM 724 C CA . SER A 1 90 ? 19.346 -15.196 7.835 1.00 75.94 90 SER A CA 1
ATOM 725 C C . SER A 1 90 ? 18.450 -15.523 9.033 1.00 75.94 90 SER A C 1
ATOM 727 O O . SER A 1 90 ? 17.327 -15.022 9.128 1.00 75.94 90 SER A O 1
ATOM 729 N N . TRP A 1 91 ? 18.959 -16.276 10.017 1.00 79.25 91 TRP A N 1
ATOM 730 C CA . TRP A 1 91 ? 18.193 -16.622 11.215 1.00 79.25 91 TRP A CA 1
ATOM 731 C C . TRP A 1 91 ? 17.791 -15.390 12.032 1.00 79.25 91 TRP A C 1
ATOM 733 O O . TRP A 1 91 ? 16.617 -15.251 12.373 1.00 79.25 91 TRP A O 1
ATOM 743 N N . LEU A 1 92 ? 18.725 -14.474 12.313 1.00 79.75 92 LEU A N 1
ATOM 744 C CA . LEU A 1 92 ? 18.437 -13.237 13.047 1.00 79.75 92 LEU A CA 1
ATOM 745 C C . LEU A 1 92 ? 17.411 -12.383 12.311 1.00 79.75 92 LEU A C 1
ATOM 747 O O . LEU A 1 92 ? 16.453 -11.905 12.913 1.00 79.75 92 LEU A O 1
ATOM 751 N N . PHE A 1 93 ? 17.583 -12.218 11.005 1.00 76.50 93 PHE A N 1
ATOM 752 C CA . PHE A 1 93 ? 16.699 -11.425 10.174 1.00 76.50 93 PHE A CA 1
ATOM 753 C C . PHE A 1 93 ? 15.281 -12.016 10.146 1.00 76.50 93 PHE A C 1
ATOM 755 O O . PHE A 1 93 ? 14.304 -11.306 10.407 1.00 76.50 93 PHE A O 1
ATOM 762 N N . HIS A 1 94 ? 15.140 -13.326 9.922 1.00 77.94 94 HIS A N 1
ATOM 763 C CA . HIS A 1 94 ? 13.841 -13.999 9.967 1.00 77.94 94 HIS A CA 1
ATOM 764 C C . HIS A 1 94 ? 13.229 -13.992 11.369 1.00 77.94 94 HIS A C 1
ATOM 766 O O . HIS A 1 94 ? 12.020 -13.820 11.507 1.00 77.94 94 HIS A O 1
ATOM 772 N N . TYR A 1 95 ? 14.031 -14.153 12.420 1.00 78.94 95 TYR A N 1
ATOM 773 C CA . TYR A 1 95 ? 13.546 -14.085 13.795 1.00 78.94 95 TYR A CA 1
ATOM 774 C C . TYR A 1 95 ? 13.018 -12.685 14.126 1.00 78.94 95 TYR A C 1
ATOM 776 O O . TYR A 1 95 ? 11.895 -12.555 14.609 1.00 78.94 95 TYR A O 1
ATOM 784 N N . LEU A 1 96 ? 13.780 -11.634 13.814 1.00 73.50 96 LEU A N 1
ATOM 785 C CA . LEU A 1 96 ? 13.396 -10.245 14.064 1.00 73.50 96 LEU A CA 1
ATOM 786 C C . LEU A 1 96 ? 12.143 -9.859 13.278 1.00 73.50 96 LEU A C 1
ATOM 788 O O . LEU A 1 96 ? 11.199 -9.325 13.857 1.00 73.50 96 LEU A O 1
ATOM 792 N N . THR A 1 97 ? 12.090 -10.182 11.986 1.00 70.81 97 THR A N 1
ATOM 793 C CA . THR A 1 97 ? 10.915 -9.887 11.151 1.00 70.81 97 THR A CA 1
ATOM 794 C C . THR A 1 97 ? 9.674 -10.644 11.619 1.00 70.81 97 THR A C 1
ATOM 796 O O . THR A 1 97 ? 8.608 -10.040 11.706 1.00 70.81 97 THR A O 1
ATOM 799 N N . ARG A 1 98 ? 9.800 -11.921 12.013 1.00 74.81 98 ARG A N 1
ATOM 800 C CA . ARG A 1 98 ? 8.672 -12.726 12.522 1.00 74.81 98 ARG A CA 1
ATOM 801 C C . ARG A 1 98 ? 8.214 -12.323 13.925 1.00 74.81 98 ARG A C 1
ATOM 803 O O . ARG A 1 98 ? 7.030 -12.441 14.232 1.00 74.81 98 ARG A O 1
ATOM 810 N N . LYS A 1 99 ? 9.126 -11.902 14.807 1.00 78.19 99 LYS A N 1
ATOM 811 C CA . LYS A 1 99 ? 8.803 -11.603 16.214 1.00 78.19 99 LYS A CA 1
ATOM 812 C C . LYS A 1 99 ? 8.429 -10.150 16.462 1.00 78.19 99 LYS A C 1
ATOM 814 O O . LYS A 1 99 ? 7.573 -9.898 17.304 1.00 78.19 99 LYS A O 1
ATOM 819 N N . LEU A 1 100 ? 9.054 -9.211 15.758 1.00 82.38 100 LEU A N 1
ATOM 820 C CA . LEU A 1 100 ? 8.871 -7.777 15.994 1.00 82.38 100 LEU A CA 1
ATOM 821 C C . LEU A 1 100 ? 8.006 -7.114 14.925 1.00 82.38 100 LEU A C 1
ATOM 823 O O . LEU A 1 100 ? 7.316 -6.140 15.222 1.00 82.38 100 LEU A O 1
ATOM 827 N N . GLY A 1 101 ? 8.030 -7.640 13.701 1.00 85.56 101 GLY A N 1
ATOM 828 C CA . GLY A 1 101 ? 7.213 -7.149 12.604 1.00 85.56 101 GLY A CA 1
ATOM 829 C C . GLY A 1 101 ? 5.784 -7.672 12.682 1.00 85.56 101 GLY A C 1
ATOM 830 O O . GLY A 1 101 ? 5.538 -8.845 12.966 1.00 85.56 101 GLY A O 1
ATOM 831 N N . TYR A 1 102 ? 4.838 -6.789 12.400 1.00 88.38 102 TYR A N 1
ATOM 832 C CA . TYR A 1 102 ? 3.496 -7.157 11.993 1.00 88.38 102 TYR A CA 1
ATOM 833 C C . TYR A 1 102 ? 3.272 -6.622 10.586 1.00 88.38 102 TYR A C 1
ATOM 835 O O . TYR A 1 102 ? 3.265 -5.411 10.350 1.00 88.38 102 TYR A O 1
ATOM 843 N N . HIS A 1 103 ? 3.164 -7.560 9.653 1.00 89.69 103 HIS A N 1
ATOM 844 C CA . HIS A 1 103 ? 2.970 -7.310 8.233 1.00 89.69 103 HIS A CA 1
ATOM 845 C C . HIS A 1 103 ? 1.569 -7.766 7.851 1.00 89.69 103 HIS A C 1
ATOM 847 O O . HIS A 1 103 ? 1.173 -8.891 8.169 1.00 89.69 103 HIS A O 1
ATOM 853 N N . VAL A 1 104 ? 0.816 -6.870 7.223 1.00 91.00 104 VAL A N 1
ATOM 854 C CA . VAL A 1 104 ? -0.563 -7.114 6.815 1.00 91.00 104 VAL A CA 1
ATOM 855 C C . VAL A 1 104 ? -0.818 -6.466 5.465 1.00 91.00 104 VAL A C 1
ATOM 857 O O . VAL A 1 104 ? -0.297 -5.392 5.177 1.00 91.00 104 VAL A O 1
ATOM 860 N N . GLU A 1 105 ? -1.618 -7.123 4.636 1.00 93.12 105 GLU A N 1
ATOM 861 C CA . GLU A 1 105 ? -2.069 -6.582 3.359 1.00 93.12 105 GLU A CA 1
ATOM 862 C C . GLU A 1 105 ? -3.592 -6.461 3.380 1.00 93.12 105 GLU A C 1
ATOM 864 O O . GLU A 1 105 ? -4.290 -7.436 3.679 1.00 93.12 105 GLU A O 1
ATOM 869 N N . LEU A 1 106 ? -4.075 -5.250 3.107 1.00 93.81 106 LEU A N 1
ATOM 870 C CA . LEU A 1 106 ? -5.489 -4.889 3.056 1.00 93.81 106 LEU A CA 1
ATOM 871 C C . LEU A 1 106 ? -5.932 -4.701 1.612 1.00 93.81 106 LEU A C 1
ATOM 873 O O . LEU A 1 106 ? -5.174 -4.156 0.824 1.00 93.81 106 LEU A O 1
ATOM 877 N N . PHE A 1 107 ? -7.175 -5.044 1.293 1.00 93.88 107 PHE A N 1
ATOM 878 C CA . PHE A 1 107 ? -7.801 -4.713 0.014 1.00 93.88 107 PHE A CA 1
ATOM 879 C C . PHE A 1 107 ? -9.014 -3.826 0.258 1.00 93.88 107 PHE A C 1
ATOM 881 O O . PHE A 1 107 ? -10.047 -4.292 0.754 1.00 93.88 107 PHE A O 1
ATOM 888 N N . LEU A 1 108 ? -8.881 -2.556 -0.105 1.00 94.62 108 LEU A N 1
ATOM 889 C CA . LEU A 1 108 ? -9.895 -1.532 0.115 1.00 94.62 108 LEU A CA 1
ATOM 890 C C . LEU A 1 108 ? -10.536 -1.144 -1.216 1.00 94.62 108 LEU A C 1
ATOM 892 O O . LEU A 1 108 ? -9.847 -1.017 -2.232 1.00 94.62 108 LEU A O 1
ATOM 896 N N . ASP A 1 109 ? -11.854 -0.979 -1.213 1.00 93.31 109 ASP A N 1
ATOM 897 C CA . ASP A 1 109 ? -12.518 -0.240 -2.284 1.00 93.31 109 ASP A CA 1
ATOM 898 C C . ASP A 1 109 ? -12.254 1.267 -2.124 1.00 93.31 109 ASP A C 1
ATOM 900 O O . ASP A 1 109 ? -11.465 1.689 -1.275 1.00 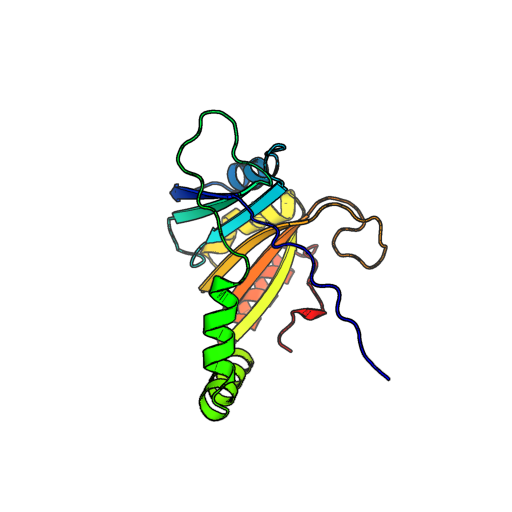93.31 109 ASP A O 1
ATOM 904 N N . ARG A 1 110 ? -12.870 2.083 -2.980 1.00 92.31 110 ARG A N 1
ATOM 905 C CA . ARG A 1 110 ? -12.627 3.525 -2.995 1.00 92.31 110 ARG A CA 1
ATOM 906 C C . ARG A 1 110 ? -13.021 4.197 -1.686 1.00 92.31 110 ARG A C 1
ATOM 908 O O . ARG A 1 110 ? -12.234 4.977 -1.161 1.00 92.31 110 ARG A O 1
ATOM 915 N N . ASP A 1 111 ? -14.201 3.900 -1.163 1.00 92.38 111 ASP A N 1
ATOM 916 C CA . ASP A 1 111 ? -14.732 4.607 0.001 1.00 92.38 111 ASP A CA 1
ATOM 917 C C . ASP A 1 111 ? -13.964 4.207 1.267 1.00 92.38 111 ASP A C 1
ATOM 919 O O . ASP A 1 111 ? -13.524 5.076 2.027 1.00 92.38 111 ASP A O 1
ATOM 923 N N . ASP A 1 112 ? -13.689 2.907 1.432 1.00 94.31 112 ASP A N 1
ATOM 924 C CA . ASP A 1 112 ? -12.830 2.400 2.504 1.00 94.31 112 ASP A CA 1
ATOM 925 C C . ASP A 1 112 ? -11.410 2.980 2.401 1.00 94.31 112 ASP A C 1
ATOM 927 O O . ASP A 1 112 ? -10.784 3.305 3.415 1.00 94.31 112 ASP A O 1
ATOM 931 N N . PHE A 1 113 ? -10.881 3.132 1.182 1.00 95.25 113 PHE A N 1
ATOM 932 C CA . PHE A 1 113 ? -9.565 3.720 0.961 1.00 95.25 113 PHE A CA 1
ATOM 933 C C . PHE A 1 113 ? -9.509 5.190 1.379 1.00 95.25 113 PHE A C 1
ATOM 935 O O . PHE A 1 113 ? -8.578 5.581 2.082 1.00 95.25 113 PHE A O 1
ATOM 942 N N . LEU A 1 114 ? -10.488 6.002 0.977 1.00 95.00 114 LEU A N 1
ATOM 943 C CA . LEU A 1 114 ? -10.534 7.420 1.338 1.00 95.00 114 LEU A CA 1
ATOM 944 C C . LEU A 1 114 ? -10.664 7.596 2.856 1.00 95.00 114 LEU A C 1
ATOM 946 O O . LEU A 1 114 ? -9.919 8.377 3.452 1.00 95.00 114 LEU A O 1
ATOM 950 N N . ALA A 1 115 ? -11.531 6.805 3.496 1.00 94.38 115 ALA A N 1
ATOM 951 C CA . ALA A 1 115 ? -11.662 6.785 4.950 1.00 94.38 115 ALA A CA 1
ATOM 952 C C . ALA A 1 115 ? -10.342 6.385 5.632 1.00 94.38 115 ALA A C 1
ATOM 954 O O . ALA A 1 115 ? -9.880 7.065 6.553 1.00 94.38 115 ALA A O 1
ATOM 955 N N . PHE A 1 116 ? -9.686 5.326 5.143 1.00 95.56 116 PHE A N 1
ATOM 956 C CA . PHE 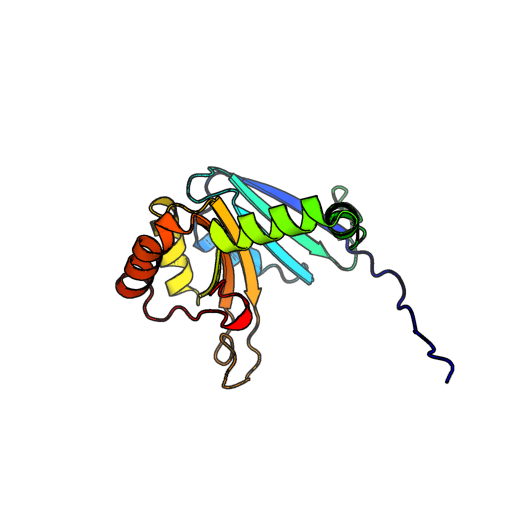A 1 116 ? -8.365 4.927 5.618 1.00 95.56 116 PHE A CA 1
ATOM 957 C C . PHE A 1 116 ? -7.343 6.054 5.455 1.00 95.56 116 PHE A C 1
ATOM 959 O O . PHE A 1 116 ? -6.601 6.333 6.392 1.00 95.56 116 PHE A O 1
ATOM 966 N N . TRP A 1 117 ? -7.294 6.715 4.299 1.00 95.25 117 TRP A N 1
ATOM 967 C CA . TRP A 1 117 ? -6.287 7.731 4.000 1.00 95.25 117 TRP A CA 1
ATOM 968 C C . TRP A 1 117 ? -6.409 8.969 4.892 1.00 95.25 117 TRP A C 1
ATOM 970 O O . TRP A 1 117 ? -5.395 9.557 5.258 1.00 95.25 117 TRP A O 1
ATOM 980 N N . ILE A 1 118 ? -7.614 9.334 5.319 1.00 93.44 118 ILE A N 1
ATOM 981 C CA . ILE A 1 118 ? -7.813 10.422 6.288 1.00 93.44 118 ILE A CA 1
ATOM 982 C C . ILE A 1 118 ? -7.231 10.042 7.658 1.00 93.44 118 ILE A C 1
ATOM 984 O O . ILE A 1 118 ? -6.548 10.836 8.308 1.00 93.44 118 ILE A O 1
ATOM 988 N N . ASP A 1 119 ? -7.464 8.806 8.090 1.00 93.69 119 ASP A N 1
ATOM 989 C CA . ASP A 1 119 ? -7.185 8.375 9.457 1.00 93.69 119 ASP A CA 1
ATOM 990 C C . ASP A 1 119 ? -5.832 7.678 9.638 1.00 93.69 119 ASP A C 1
ATOM 992 O O . ASP A 1 119 ? -5.358 7.548 10.770 1.00 93.69 119 ASP A O 1
ATOM 996 N N . HIS A 1 120 ? -5.158 7.276 8.556 1.00 92.94 120 HIS A N 1
ATOM 997 C CA . HIS A 1 120 ? -3.928 6.480 8.623 1.00 92.94 120 HIS A CA 1
ATOM 998 C C . HIS A 1 120 ? -2.822 7.160 9.443 1.00 92.94 120 HIS A C 1
ATOM 1000 O O . HIS A 1 120 ? -2.001 6.477 10.056 1.00 92.94 120 HIS A O 1
ATOM 1006 N N . VAL A 1 121 ? -2.813 8.496 9.502 1.00 92.38 121 VAL A N 1
ATOM 1007 C CA . VAL A 1 121 ? -1.873 9.310 10.294 1.00 92.38 121 VAL A CA 1
ATOM 1008 C C . VAL A 1 121 ? -1.975 9.049 11.803 1.00 92.38 121 VAL A C 1
ATOM 1010 O O . VAL A 1 121 ? -1.012 9.268 12.543 1.00 92.38 121 VAL A O 1
ATOM 1013 N N . LYS A 1 122 ? -3.130 8.552 12.268 1.00 92.19 122 LYS A N 1
ATOM 1014 C CA . LYS A 1 122 ? -3.390 8.162 13.663 1.00 92.19 122 LYS A CA 1
ATOM 1015 C C . LYS A 1 122 ? -2.783 6.796 13.996 1.00 92.19 122 LYS A C 1
ATOM 1017 O O . LYS A 1 122 ? -2.561 6.489 15.167 1.00 92.19 122 LYS A O 1
ATOM 1022 N N . LEU A 1 123 ? -2.496 5.979 12.982 1.00 92.38 123 LEU A N 1
ATOM 1023 C CA . LEU A 1 123 ? -1.905 4.653 13.136 1.00 92.38 123 LEU A CA 1
ATOM 1024 C C . LEU A 1 123 ? -0.382 4.744 13.273 1.00 92.38 123 LEU A C 1
ATOM 1026 O O . LEU A 1 123 ? 0.255 5.692 12.818 1.00 92.38 123 LEU A O 1
ATOM 1030 N N . ARG A 1 124 ? 0.240 3.735 13.888 1.00 93.00 124 ARG A N 1
ATOM 1031 C CA . ARG A 1 124 ? 1.704 3.643 14.039 1.00 93.00 124 ARG A CA 1
ATOM 1032 C C . ARG A 1 124 ? 2.309 2.759 12.953 1.00 93.00 124 ARG A C 1
ATOM 1034 O O . ARG A 1 124 ? 2.840 1.686 13.230 1.00 93.00 124 ARG A O 1
ATOM 1041 N N . LEU A 1 125 ? 2.185 3.212 11.709 1.00 93.25 125 LEU A N 1
ATOM 1042 C CA . LEU A 1 125 ? 2.674 2.500 10.530 1.00 93.25 125 LEU A CA 1
ATOM 1043 C C . LEU A 1 125 ? 4.109 2.928 10.236 1.00 93.25 125 LEU A C 1
ATOM 1045 O O . LEU A 1 125 ? 4.396 4.120 10.134 1.00 93.25 125 LEU A O 1
ATOM 1049 N N . ALA A 1 126 ? 4.992 1.950 10.079 1.00 92.00 126 ALA A N 1
ATOM 1050 C CA . ALA A 1 126 ? 6.389 2.154 9.715 1.00 92.00 126 ALA A CA 1
ATOM 1051 C C . ALA A 1 126 ? 6.601 2.153 8.194 1.00 92.00 126 ALA A C 1
ATOM 1053 O O . ALA A 1 126 ? 7.592 2.686 7.716 1.00 92.00 126 ALA A O 1
ATOM 1054 N N . LYS A 1 127 ? 5.684 1.559 7.424 1.00 92.38 127 LYS A N 1
ATOM 1055 C CA . LYS A 1 127 ? 5.703 1.603 5.958 1.00 92.38 127 LYS A CA 1
ATOM 1056 C C . LYS A 1 127 ? 4.308 1.341 5.407 1.00 92.38 127 LYS A C 1
ATOM 1058 O O . LYS A 1 127 ? 3.568 0.536 5.975 1.00 92.38 127 LYS A O 1
ATOM 1063 N N . MET A 1 128 ? 3.994 1.982 4.286 1.00 94.50 128 MET A N 1
ATOM 1064 C CA . MET A 1 128 ? 2.852 1.647 3.441 1.00 94.50 128 MET A CA 1
ATOM 1065 C C . MET A 1 128 ? 3.289 1.538 1.983 1.00 94.50 128 MET A C 1
ATOM 1067 O O . MET A 1 128 ? 4.109 2.331 1.511 1.00 94.50 128 MET A O 1
ATOM 1071 N N . GLN A 1 129 ? 2.735 0.563 1.277 1.00 95.44 129 GLN A N 1
ATOM 1072 C CA . GLN A 1 129 ? 2.943 0.370 -0.151 1.00 95.44 129 GLN A CA 1
ATOM 1073 C C . GLN A 1 129 ? 1.613 -0.006 -0.797 1.00 95.44 129 GLN A C 1
ATOM 1075 O O . GLN A 1 129 ? 0.995 -0.992 -0.413 1.00 95.44 129 GLN A O 1
ATOM 1080 N N . LEU A 1 130 ? 1.164 0.807 -1.743 1.00 96.00 130 LEU A N 1
ATOM 1081 C CA . LEU A 1 130 ? -0.148 0.712 -2.361 1.00 96.00 130 LEU A CA 1
ATOM 1082 C C . LEU A 1 130 ? -0.003 0.258 -3.808 1.00 96.00 130 LEU A C 1
ATOM 1084 O O . LEU A 1 130 ? 0.919 0.693 -4.505 1.00 96.00 130 LEU A O 1
ATOM 1088 N N . ARG A 1 131 ? -0.933 -0.580 -4.260 1.00 94.81 131 ARG A N 1
ATOM 1089 C CA . ARG A 1 131 ? -1.045 -1.026 -5.653 1.00 94.81 131 ARG A CA 1
ATOM 1090 C C . ARG A 1 131 ? -2.510 -1.189 -6.026 1.00 94.81 131 ARG A C 1
ATOM 1092 O O . ARG A 1 131 ? -3.297 -1.642 -5.197 1.00 94.81 131 ARG A O 1
ATOM 1099 N N . LEU A 1 132 ? -2.861 -0.899 -7.273 1.00 92.12 132 LEU A N 1
ATOM 1100 C CA . LEU A 1 132 ? -4.170 -1.266 -7.800 1.00 92.12 132 LEU A CA 1
ATOM 1101 C C . LEU A 1 132 ? -4.195 -2.766 -8.104 1.00 92.12 132 LEU A C 1
ATOM 1103 O O . LEU A 1 132 ? -3.284 -3.304 -8.732 1.00 92.12 132 LEU A O 1
ATOM 1107 N N . VAL A 1 133 ? -5.248 -3.437 -7.660 1.00 90.75 133 VAL A N 1
ATOM 1108 C CA . VAL A 1 133 ? -5.549 -4.819 -8.020 1.00 90.75 133 VAL A CA 1
ATOM 1109 C C . VAL A 1 133 ? -6.871 -4.817 -8.762 1.00 90.75 133 VAL A C 1
ATOM 1111 O O . VAL A 1 133 ? -7.896 -4.370 -8.243 1.00 90.75 133 VAL A O 1
ATOM 1114 N N . HIS A 1 134 ? -6.824 -5.277 -10.007 1.00 88.81 134 HIS A N 1
ATOM 1115 C CA . HIS A 1 134 ? -7.997 -5.326 -10.863 1.00 88.81 134 HIS A CA 1
ATOM 1116 C C . HIS A 1 134 ? -8.937 -6.460 -10.470 1.00 88.81 134 HIS A C 1
ATOM 1118 O O . HIS A 1 134 ? -8.519 -7.469 -9.898 1.00 88.81 134 HIS A O 1
ATOM 1124 N N . GLN A 1 135 ? -10.210 -6.281 -10.809 1.00 90.06 135 GLN A N 1
ATOM 1125 C CA . GLN A 1 135 ? -11.214 -7.318 -10.653 1.00 90.06 135 GLN A CA 1
ATOM 1126 C C . GLN A 1 135 ? -10.809 -8.601 -11.395 1.00 90.06 135 GLN A C 1
ATOM 1128 O O . GLN A 1 135 ? -10.427 -8.548 -12.563 1.00 90.06 135 GLN A O 1
ATOM 1133 N N . ASP A 1 136 ? -10.937 -9.751 -10.730 1.00 85.12 136 ASP A N 1
ATOM 1134 C CA . ASP A 1 136 ? -10.562 -11.060 -11.292 1.00 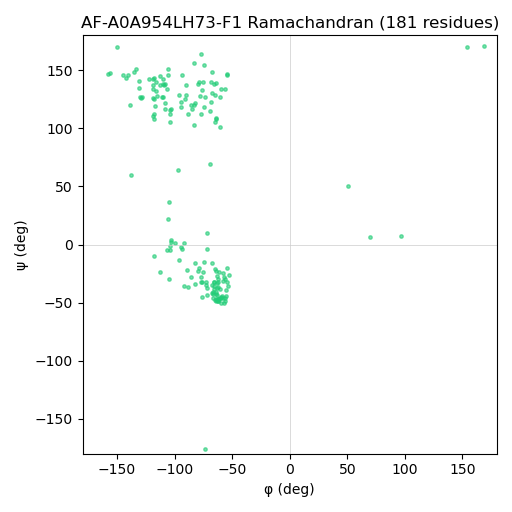85.12 136 ASP A CA 1
ATOM 1135 C C . ASP A 1 136 ? -11.731 -12.053 -11.429 1.00 85.12 136 ASP A C 1
ATOM 1137 O O . ASP A 1 136 ? -11.582 -13.095 -12.066 1.00 85.12 136 ASP A O 1
ATOM 1141 N N . GLY A 1 137 ? -12.900 -11.744 -10.855 1.00 83.56 137 GLY A N 1
ATOM 1142 C CA . GLY A 1 137 ? -14.097 -12.591 -10.907 1.00 83.56 137 GLY A CA 1
ATOM 1143 C C . GLY A 1 137 ? -14.009 -13.896 -10.101 1.00 83.56 137 GLY A C 1
ATOM 1144 O O . GLY A 1 137 ? -14.921 -14.720 -10.177 1.00 83.56 137 GLY A O 1
ATOM 1145 N N . LEU A 1 138 ? -12.946 -14.111 -9.319 1.00 84.38 138 LEU A N 1
ATOM 1146 C CA . LEU A 1 138 ? -12.770 -15.322 -8.518 1.00 84.38 138 LEU A CA 1
ATOM 1147 C C . LEU A 1 138 ? -13.487 -15.168 -7.176 1.00 84.38 138 LEU A C 1
ATOM 1149 O O . LEU A 1 138 ? -13.129 -14.311 -6.381 1.00 84.38 138 LEU A O 1
ATOM 1153 N N . THR A 1 139 ? -14.449 -16.038 -6.863 1.00 80.94 139 THR A N 1
ATOM 1154 C CA . THR A 1 139 ? -15.331 -15.904 -5.681 1.00 80.94 139 THR A CA 1
ATOM 1155 C C . THR A 1 139 ? -14.596 -15.754 -4.342 1.00 80.94 139 THR A C 1
ATOM 1157 O O . THR A 1 139 ? -15.085 -15.083 -3.440 1.00 80.94 139 THR A O 1
ATOM 1160 N N . HIS A 1 140 ? -13.418 -16.365 -4.197 1.00 79.75 140 HIS A N 1
ATOM 1161 C CA . HIS A 1 140 ? -12.609 -16.286 -2.972 1.00 79.75 140 HIS A CA 1
ATOM 1162 C C . HIS A 1 140 ? -11.549 -15.179 -3.003 1.00 79.75 140 HIS A C 1
ATOM 1164 O O . HIS A 1 140 ? -10.824 -14.997 -2.024 1.00 79.75 140 HIS A O 1
ATOM 1170 N N . SER A 1 141 ? -11.432 -14.456 -4.116 1.00 81.38 141 SER A N 1
ATOM 1171 C CA . SER A 1 141 ? -10.504 -13.344 -4.230 1.00 81.38 141 SER A CA 1
ATOM 1172 C C . SER A 1 141 ? -11.034 -12.125 -3.481 1.00 81.38 141 SER A C 1
ATOM 1174 O O . SER A 1 141 ? -12.215 -11.774 -3.595 1.00 81.38 141 SER A O 1
ATOM 1176 N N . PRO A 1 142 ? -10.158 -11.390 -2.778 1.00 81.69 142 PRO A N 1
ATOM 1177 C CA . PRO A 1 142 ? -10.494 -10.072 -2.271 1.00 81.69 142 PRO A CA 1
ATOM 1178 C C . PRO A 1 142 ? -11.041 -9.134 -3.355 1.00 81.69 142 PRO A C 1
ATOM 1180 O O . PRO A 1 142 ? -11.858 -8.277 -3.030 1.00 81.69 142 PRO A O 1
ATOM 1183 N N . CYS A 1 143 ? -10.680 -9.335 -4.626 1.00 86.06 143 CYS A N 1
ATOM 1184 C CA . CYS A 1 143 ? -11.037 -8.467 -5.751 1.00 86.06 143 CYS A CA 1
ATOM 1185 C C . CYS A 1 143 ? -12.117 -9.064 -6.675 1.00 86.06 143 CYS A C 1
ATOM 1187 O O . CYS A 1 143 ? -12.250 -8.643 -7.818 1.00 86.06 143 CYS A O 1
ATOM 1189 N N . ALA A 1 144 ? -12.923 -10.019 -6.197 1.00 83.56 144 ALA A N 1
ATOM 1190 C CA . ALA A 1 144 ? -13.956 -10.675 -7.011 1.00 83.56 144 ALA A CA 1
ATOM 1191 C C . ALA A 1 144 ? -14.962 -9.697 -7.661 1.00 83.56 144 ALA A C 1
ATOM 1193 O O . ALA A 1 144 ? -15.380 -9.874 -8.806 1.00 83.56 144 ALA A O 1
ATOM 1194 N N . GLU A 1 145 ? -15.356 -8.663 -6.916 1.00 85.56 145 GLU A N 1
ATOM 1195 C CA . GLU A 1 145 ? -16.505 -7.793 -7.219 1.00 85.56 145 GLU A CA 1
ATOM 1196 C C . GLU A 1 145 ? -16.107 -6.425 -7.788 1.00 85.56 145 GLU A C 1
ATOM 1198 O O . GLU A 1 145 ? -16.975 -5.637 -8.150 1.00 85.56 145 GLU A O 1
ATOM 1203 N N . GLY A 1 146 ? -14.809 -6.121 -7.864 1.00 87.31 146 GLY A N 1
ATOM 1204 C CA . GLY A 1 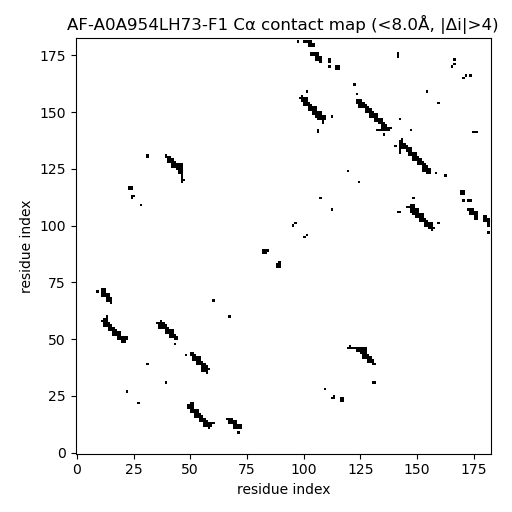146 ? -14.339 -4.834 -8.364 1.00 87.31 146 GLY A CA 1
ATOM 1205 C C . GLY A 1 146 ? -12.858 -4.588 -8.108 1.00 87.31 146 GLY A C 1
ATOM 1206 O O . GLY A 1 146 ? -12.198 -5.332 -7.378 1.00 87.31 146 GLY A O 1
ATOM 1207 N N . ASN A 1 147 ? -12.354 -3.513 -8.714 1.00 89.38 147 ASN A N 1
ATOM 1208 C CA . ASN A 1 147 ? -10.995 -3.037 -8.489 1.00 89.38 147 ASN A CA 1
ATOM 1209 C C . ASN A 1 147 ? -10.828 -2.589 -7.033 1.00 89.38 147 ASN A C 1
ATOM 1211 O O . ASN A 1 147 ? -11.698 -1.916 -6.475 1.00 89.38 147 ASN A O 1
ATOM 1215 N N . ARG A 1 148 ? -9.688 -2.925 -6.435 1.00 92.75 148 ARG A N 1
ATOM 1216 C CA . ARG A 1 148 ? -9.339 -2.535 -5.067 1.00 92.75 148 ARG A CA 1
ATOM 1217 C C . ARG A 1 148 ? -7.916 -2.016 -5.012 1.00 92.75 148 ARG A C 1
ATOM 1219 O O . ARG A 1 148 ? -7.058 -2.471 -5.764 1.00 92.75 148 ARG A O 1
ATOM 1226 N N . ILE A 1 149 ? -7.643 -1.118 -4.076 1.00 94.06 149 ILE A N 1
ATOM 1227 C CA . ILE A 1 149 ? -6.265 -0.822 -3.699 1.00 94.06 149 ILE A CA 1
ATOM 1228 C C . ILE A 1 149 ? -5.826 -1.878 -2.689 1.00 94.06 149 ILE A C 1
ATOM 1230 O O . ILE A 1 149 ? -6.412 -2.013 -1.613 1.00 94.06 149 ILE A O 1
ATOM 1234 N N . SER A 1 150 ? -4.775 -2.614 -3.043 1.00 94.69 150 SER A N 1
ATOM 1235 C CA . SER A 1 150 ? -4.000 -3.380 -2.078 1.00 94.69 150 SER A CA 1
ATOM 1236 C C . SER A 1 150 ? -3.067 -2.438 -1.324 1.00 94.69 150 SER A C 1
ATOM 1238 O O . SER A 1 150 ? -2.310 -1.693 -1.949 1.00 94.69 150 SER A O 1
ATOM 1240 N N . ILE A 1 151 ? -3.106 -2.477 0.006 1.00 94.94 151 ILE A N 1
ATOM 1241 C CA . ILE A 1 151 ? -2.209 -1.730 0.883 1.00 94.94 151 ILE A CA 1
ATOM 1242 C C . ILE A 1 151 ? -1.408 -2.710 1.721 1.00 94.94 151 ILE A C 1
ATOM 1244 O O . ILE A 1 151 ? -1.921 -3.350 2.637 1.00 94.94 151 ILE A O 1
ATOM 1248 N N . ASP A 1 152 ? -0.122 -2.778 1.426 1.00 93.62 152 ASP A N 1
ATOM 1249 C CA . ASP A 1 152 ? 0.867 -3.545 2.153 1.00 93.62 152 ASP A CA 1
ATOM 1250 C C . ASP A 1 152 ? 1.433 -2.667 3.287 1.00 93.62 152 ASP A C 1
ATOM 1252 O O . ASP A 1 152 ? 2.052 -1.622 3.056 1.00 93.62 152 ASP A O 1
ATOM 1256 N N . LEU A 1 153 ? 1.125 -3.047 4.528 1.00 93.88 153 LEU A N 1
ATOM 1257 C CA . LEU A 1 153 ? 1.358 -2.272 5.744 1.00 93.88 153 LEU A CA 1
ATOM 1258 C C . LEU A 1 153 ? 2.352 -2.973 6.660 1.00 93.88 153 LEU A C 1
ATOM 1260 O O . LEU A 1 153 ? 2.180 -4.141 7.011 1.00 93.88 153 LEU A O 1
ATOM 1264 N N . PHE A 1 154 ? 3.338 -2.223 7.143 1.00 91.75 154 PHE A N 1
ATOM 1265 C CA . PHE A 1 154 ? 4.289 -2.707 8.138 1.00 91.75 154 PHE A CA 1
ATOM 1266 C C . PHE A 1 154 ? 4.215 -1.876 9.417 1.00 91.75 154 PHE A C 1
ATOM 1268 O O . PHE A 1 154 ? 4.221 -0.643 9.374 1.00 91.75 154 PHE A O 1
ATOM 1275 N N . MET A 1 155 ? 4.181 -2.548 10.566 1.00 92.75 155 MET A N 1
ATOM 1276 C CA . MET A 1 155 ? 4.209 -1.924 11.889 1.00 92.75 155 MET A CA 1
ATOM 1277 C C . MET A 1 155 ? 4.884 -2.829 12.923 1.00 92.75 155 MET A C 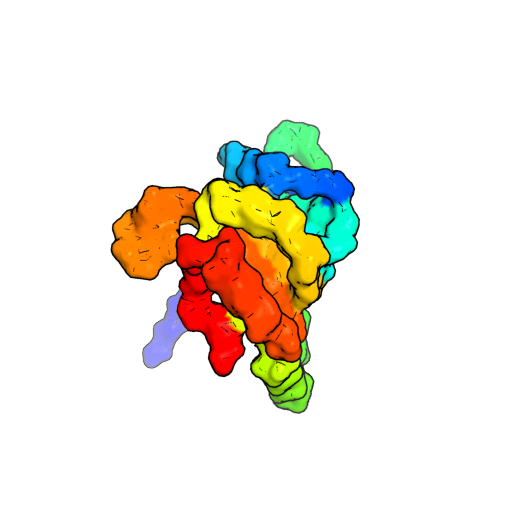1
ATOM 1279 O O . MET A 1 155 ? 5.146 -4.004 12.669 1.00 92.75 155 MET A O 1
ATOM 1283 N N . SER A 1 156 ? 5.152 -2.288 14.112 1.00 90.88 156 SER A N 1
ATOM 1284 C CA . SER A 1 156 ? 5.581 -3.105 15.252 1.00 90.88 156 SER A CA 1
ATOM 1285 C C . SER A 1 156 ? 4.437 -3.993 15.736 1.00 90.88 156 SER A C 1
ATOM 1287 O O . SER A 1 156 ? 3.297 -3.538 15.858 1.00 90.88 156 SER A O 1
ATOM 1289 N N . ARG A 1 157 ? 4.749 -5.242 16.093 1.00 89.88 157 ARG A N 1
ATOM 1290 C CA . ARG A 1 157 ? 3.783 -6.213 16.626 1.00 89.88 157 ARG A CA 1
ATOM 1291 C C . ARG A 1 157 ? 3.084 -5.730 17.901 1.00 89.88 157 ARG A C 1
ATOM 1293 O O . ARG A 1 157 ? 1.935 -6.094 18.124 1.00 89.88 157 ARG A O 1
ATOM 1300 N N . ASN A 1 158 ? 3.704 -4.824 18.661 1.00 91.62 158 ASN A N 1
ATOM 1301 C CA . ASN A 1 158 ? 3.097 -4.192 19.841 1.00 91.62 158 ASN A CA 1
ATOM 1302 C C . ASN A 1 158 ? 1.913 -3.264 19.508 1.00 91.62 158 ASN A C 1
ATOM 1304 O O . ASN A 1 158 ? 1.157 -2.903 20.400 1.00 91.62 158 ASN A O 1
ATOM 1308 N N . HIS A 1 159 ? 1.752 -2.860 18.244 1.00 91.62 159 HIS A N 1
ATOM 1309 C CA . HIS A 1 159 ? 0.648 -2.008 17.779 1.00 91.62 159 HIS A CA 1
ATOM 1310 C C . HIS A 1 159 ? -0.434 -2.788 17.028 1.00 91.62 159 HIS A C 1
ATOM 1312 O O . HIS A 1 159 ? -1.394 -2.198 16.536 1.00 91.62 159 HIS A O 1
ATOM 1318 N N . ARG A 1 160 ? -0.298 -4.119 16.956 1.00 91.69 160 ARG A N 1
ATOM 1319 C CA . ARG A 1 160 ? -1.247 -5.001 16.272 1.00 91.69 160 ARG A CA 1
ATOM 1320 C C . ARG A 1 160 ? -2.666 -4.834 16.800 1.00 91.69 160 ARG A C 1
ATOM 1322 O O . ARG A 1 160 ? -3.589 -4.711 16.004 1.00 91.69 160 ARG A O 1
ATOM 1329 N N . ASP A 1 161 ? -2.853 -4.860 18.115 1.00 92.38 161 ASP A N 1
ATOM 1330 C CA . ASP A 1 161 ? -4.201 -4.887 18.686 1.00 92.38 161 ASP A CA 1
ATOM 1331 C C . ASP A 1 161 ? -4.914 -3.539 18.514 1.00 92.38 161 ASP A C 1
ATOM 1333 O O . ASP A 1 161 ? -6.093 -3.517 18.161 1.00 92.38 161 ASP A O 1
ATOM 1337 N N . ASP A 1 162 ? -4.187 -2.424 18.639 1.00 92.69 162 ASP A N 1
ATOM 1338 C CA . ASP A 1 162 ? -4.692 -1.0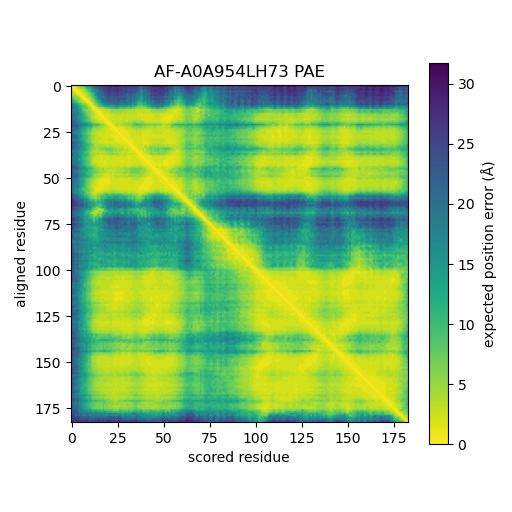83 18.315 1.00 92.69 162 ASP A CA 1
ATOM 1339 C C . ASP A 1 162 ? -5.123 -0.992 16.848 1.00 92.69 162 ASP A C 1
ATOM 1341 O O . ASP A 1 162 ? -6.216 -0.514 16.542 1.00 92.69 162 ASP A O 1
ATOM 1345 N N . PHE A 1 163 ? -4.294 -1.513 15.938 1.00 93.44 163 PHE A N 1
ATOM 1346 C CA . PHE A 1 163 ? -4.606 -1.567 14.515 1.00 93.44 163 PHE A CA 1
ATOM 1347 C C . PHE A 1 163 ? -5.843 -2.428 14.233 1.00 93.44 163 PHE A C 1
ATOM 1349 O O . PHE A 1 163 ? -6.763 -1.976 13.560 1.00 93.44 163 PHE A O 1
ATOM 1356 N N . LEU A 1 164 ? -5.926 -3.643 14.782 1.00 92.50 164 LEU A N 1
ATOM 1357 C CA . LEU A 1 164 ? -7.091 -4.513 14.594 1.00 92.50 164 LEU A CA 1
ATOM 1358 C C . LEU A 1 164 ? -8.370 -3.889 15.168 1.00 92.50 164 LEU A C 1
ATOM 1360 O O . LEU A 1 164 ? -9.441 -4.031 14.579 1.00 92.50 164 LEU A O 1
ATOM 1364 N N . ASN A 1 165 ? -8.273 -3.177 16.291 1.00 93.06 165 ASN A N 1
ATOM 1365 C CA . ASN A 1 165 ? -9.397 -2.437 16.860 1.00 93.06 165 ASN A CA 1
ATOM 1366 C C . ASN A 1 165 ? -9.832 -1.275 15.964 1.00 93.06 165 ASN A C 1
ATOM 1368 O O . ASN A 1 165 ? -11.033 -1.077 15.788 1.00 93.06 165 ASN A O 1
ATOM 1372 N N . TYR A 1 166 ? -8.882 -0.549 15.371 1.00 93.94 166 TYR A N 1
ATOM 1373 C CA . TYR A 1 166 ? -9.178 0.468 14.367 1.00 93.94 166 TYR A CA 1
ATOM 1374 C C . TYR A 1 166 ? -9.904 -0.143 13.161 1.00 93.94 166 TYR A C 1
ATOM 1376 O O . TYR A 1 166 ? -10.989 0.317 12.812 1.00 93.94 166 TYR A O 1
ATOM 1384 N N . MET A 1 167 ? -9.376 -1.233 12.593 1.00 93.38 167 MET A N 1
ATOM 1385 C CA . MET A 1 167 ? -9.974 -1.899 11.430 1.00 93.38 167 MET A CA 1
ATOM 1386 C C . MET A 1 167 ? -11.423 -2.315 11.696 1.00 93.38 167 MET A C 1
ATOM 1388 O O . MET A 1 167 ? -12.306 -2.005 10.905 1.00 93.38 167 MET A O 1
ATOM 1392 N N . ARG A 1 168 ? -11.702 -2.934 12.851 1.00 90.81 168 ARG A N 1
ATOM 1393 C CA . ARG A 1 168 ? -13.070 -3.347 13.219 1.00 90.81 168 ARG A CA 1
ATOM 1394 C C . ARG A 1 168 ? -14.049 -2.180 13.353 1.00 90.81 168 ARG A C 1
ATOM 1396 O O . ARG A 1 168 ? -15.238 -2.375 13.136 1.00 90.81 168 ARG A O 1
ATOM 1403 N N . ARG A 1 169 ? -13.576 -1.007 13.781 1.00 91.75 169 ARG A N 1
ATOM 1404 C CA . ARG A 1 169 ? -14.429 0.161 14.047 1.00 91.75 169 ARG A CA 1
ATOM 1405 C C . ARG A 1 169 ? -14.645 1.031 12.817 1.00 91.75 169 ARG A C 1
ATOM 1407 O O . ARG A 1 169 ? -15.726 1.587 12.673 1.00 91.75 169 ARG A O 1
ATOM 1414 N N . HIS A 1 170 ? -13.622 1.168 11.979 1.00 91.88 170 HIS A N 1
ATOM 1415 C CA . HIS A 1 170 ? -13.594 2.170 10.915 1.00 91.88 170 HIS A CA 1
ATOM 1416 C C . HIS A 1 170 ? -13.636 1.567 9.512 1.00 91.88 170 HIS A C 1
ATOM 1418 O O . HIS A 1 170 ? -14.065 2.250 8.595 1.00 91.88 170 HIS A O 1
ATOM 1424 N N . LEU A 1 171 ? -13.217 0.308 9.341 1.00 92.69 171 LEU A N 1
ATOM 1425 C CA . LEU A 1 171 ? -13.101 -0.349 8.036 1.00 92.69 171 LEU A CA 1
ATOM 1426 C C . LEU A 1 171 ? -13.623 -1.799 8.099 1.00 92.69 171 LEU A C 1
ATOM 1428 O O . LEU A 1 171 ? -12.864 -2.743 7.860 1.00 92.69 171 LEU A O 1
ATOM 1432 N N . PRO A 1 172 ? -14.905 -2.016 8.456 1.00 83.56 172 PRO A N 1
ATOM 1433 C CA . PRO A 1 172 ? -15.452 -3.358 8.672 1.00 83.56 172 PRO A CA 1
ATOM 1434 C C . PRO A 1 172 ? -15.489 -4.219 7.399 1.00 83.56 172 PRO A C 1
ATOM 1436 O O . PRO A 1 172 ? -15.524 -5.444 7.503 1.00 83.56 172 PRO A O 1
ATOM 1439 N N . ASN A 1 173 ? -15.452 -3.595 6.218 1.00 85.81 173 ASN A N 1
ATOM 1440 C CA . ASN A 1 173 ? -15.489 -4.272 4.920 1.00 85.81 173 ASN A CA 1
ATOM 1441 C C . ASN A 1 173 ? -14.093 -4.549 4.337 1.00 85.81 173 ASN A C 1
ATOM 1443 O O . ASN A 1 173 ? -13.979 -5.210 3.298 1.00 85.81 173 ASN A O 1
ATOM 1447 N N . ALA A 1 174 ? -13.031 -4.091 5.009 1.00 87.06 174 ALA A N 1
ATOM 1448 C CA . ALA A 1 174 ? -11.666 -4.326 4.572 1.00 87.06 174 ALA A CA 1
ATOM 1449 C C . ALA A 1 174 ? -11.366 -5.827 4.527 1.00 87.06 174 ALA A C 1
ATOM 1451 O O . ALA A 1 174 ? -11.525 -6.557 5.511 1.00 87.06 174 ALA A O 1
ATOM 1452 N N . ARG A 1 175 ? -10.880 -6.289 3.375 1.00 88.00 175 ARG A N 1
ATOM 1453 C CA . ARG A 1 175 ? -10.458 -7.680 3.190 1.00 88.00 175 ARG A CA 1
ATOM 1454 C C . ARG A 1 175 ? -8.967 -7.795 3.455 1.00 88.00 175 ARG A C 1
ATOM 1456 O O . ARG A 1 175 ? -8.200 -6.888 3.150 1.00 88.00 175 ARG A O 1
ATOM 1463 N N . PHE A 1 176 ? -8.558 -8.929 4.000 1.00 86.75 176 PHE A N 1
ATOM 1464 C CA . PHE A 1 176 ? -7.177 -9.195 4.380 1.00 86.75 176 PHE A CA 1
ATOM 1465 C C . PHE A 1 176 ? -6.578 -10.292 3.502 1.00 86.75 176 PHE A C 1
ATOM 1467 O O . PHE A 1 176 ? -7.283 -11.239 3.151 1.00 86.75 176 PHE A O 1
ATOM 1474 N N . ASN A 1 177 ? -5.282 -10.211 3.183 1.00 80.25 177 ASN A N 1
ATOM 1475 C CA . ASN A 1 177 ? -4.591 -11.324 2.531 1.00 80.25 177 ASN A CA 1
ATOM 1476 C C . ASN A 1 177 ? -4.261 -12.434 3.552 1.00 80.25 177 ASN A C 1
ATOM 1478 O O . ASN A 1 177 ? -3.363 -12.239 4.379 1.00 80.25 177 ASN A O 1
ATOM 1482 N N . PRO A 1 178 ? -4.880 -13.628 3.468 1.00 68.00 178 PRO A N 1
ATOM 1483 C CA . PRO A 1 178 ? -4.597 -14.715 4.403 1.00 68.00 178 PRO A CA 1
ATOM 1484 C C . PRO A 1 178 ? -3.144 -15.215 4.325 1.00 68.00 178 PRO A C 1
ATOM 1486 O O . PRO A 1 178 ? -2.615 -15.689 5.326 1.00 68.00 178 PRO A O 1
ATOM 1489 N N . GLY A 1 179 ? -2.480 -15.086 3.169 1.00 62.88 179 GLY A N 1
ATOM 1490 C CA . GLY A 1 179 ? -1.117 -15.580 2.942 1.00 62.88 179 GLY A CA 1
ATOM 1491 C C . GLY A 1 179 ? 0.003 -14.657 3.432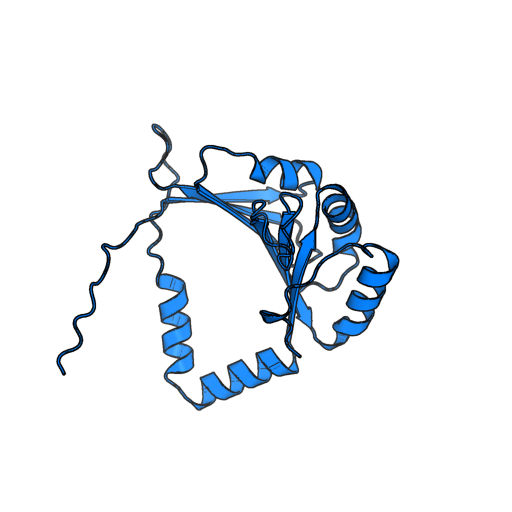 1.00 62.88 179 GLY A C 1
ATOM 1492 O O . GLY A 1 179 ? 1.137 -15.107 3.566 1.00 62.88 179 GLY A O 1
ATOM 1493 N N . LYS A 1 180 ? -0.294 -13.380 3.714 1.00 63.12 180 LYS A N 1
ATOM 1494 C CA . LYS A 1 180 ? 0.681 -12.412 4.259 1.00 63.12 180 LYS A CA 1
ATOM 1495 C C . LYS A 1 180 ? 0.502 -12.134 5.742 1.00 63.12 180 LYS A C 1
ATOM 1497 O O . LYS A 1 180 ? 1.274 -11.374 6.321 1.00 63.12 180 LYS A O 1
ATOM 1502 N N . HIS A 1 181 ? -0.490 -12.751 6.376 1.00 57.72 181 HIS A N 1
ATOM 1503 C CA . HIS A 1 181 ? -0.611 -12.675 7.818 1.00 57.72 181 HIS A CA 1
ATOM 1504 C C . HIS A 1 181 ? 0.599 -13.358 8.436 1.00 57.72 181 HIS A C 1
ATOM 1506 O O . HIS A 1 181 ? 0.741 -14.578 8.401 1.00 57.72 181 HIS A O 1
ATOM 1512 N N . SER A 1 182 ? 1.467 -12.540 9.019 1.00 50.56 182 SER A N 1
ATOM 1513 C CA . SER A 1 182 ? 2.509 -12.988 9.932 1.00 50.56 182 SER A CA 1
ATOM 1514 C C . SER A 1 182 ? 1.839 -13.465 11.229 1.00 50.56 182 SER A C 1
ATOM 1516 O O . SER A 1 182 ? 1.900 -12.792 12.261 1.00 50.56 182 SER A O 1
ATOM 1518 N N . MET A 1 183 ? 1.121 -14.596 11.150 1.00 38.59 183 MET A N 1
ATOM 1519 C CA . MET A 1 183 ? 0.614 -15.321 12.318 1.00 38.59 183 MET A CA 1
ATOM 1520 C C . MET A 1 183 ? 1.788 -15.732 13.200 1.00 38.59 183 MET A C 1
ATOM 1522 O O . MET A 1 183 ? 2.725 -16.382 12.688 1.00 38.59 183 MET A O 1
#

Sequence (183 aa):
LRLTLRVRDKTAYYSQKETHESLCGESVWETFSDAEACNIEIRKAGSKAETVDIYKYYHQPPVGTHDFLEVPRDSLGGLWDRLEENPVSSWLFHYLTRKLGYHVELFLDRDDFLAFWIDHVKLRLAKMQLRLVHQDGLTHSPCAEGNRISIDLFMSRNHRDDFLNYMRRHLPNARFNPGKHSM

pLDDT: mean 81.59, std 14.78, range [36.59, 96.0]

Foldseek 3Di:
DDDDDDDDPQQWKWKAKDKDFDDALVNVVVVQVPPQFPWKKKKDQWLPGRMIMIIGIHSDDPPPDDRIDTDRPCPVVVVVVVQVVDPVSVVVVVCCCLQWKFKWKKWADSVLSNLCRVCSSVAGWRMKMKTKDAADCDPPDPRNPGITIIIITMHTPVRVVVVVVCCVPRPVSIDIDPVGGSD

Nearest PDB structures (foldseek):
  8umr-assembly1_B  TM=6.630E-01  e=3.343E+00  synthetic construct

Secondary structure (DSSP, 8-state):
------PPP---EEEEEEEEES--HHHHHHHTT-SS-SEEEEEESSTT-SEEEEEEEESSPPTT----EEE-TTTTHHHHHHHHSSHHHHHHHHHHHHHHEEEEEEEE-HHHHHHHHHHGGGS-EEEEEEEEE-----TTSTTTTS-EEEEEEEEEGGGHHHHHHHHHHH-TT-EE-TTT---

Radius of gyration: 18.56 Å; Cα contacts (8 Å, |Δi|>4): 293; chains: 1; bounding box: 41×53×46 Å

Mean predicted aligned error: 8.89 Å

Solvent-accessible surface area (backbone atoms only — not comparable to full-atom values): 10346 Å² total; per-residue (Å²): 137,88,85,83,81,83,79,74,78,86,74,61,34,28,35,33,80,46,78,43,71,73,78,51,45,68,60,58,58,54,60,72,66,51,84,78,44,77,42,54,39,39,37,28,75,19,34,77,50,60,48,37,39,41,38,38,29,20,82,61,75,67,92,93,66,86,74,61,44,77,44,68,85,55,68,67,51,58,58,50,52,61,41,54,73,38,68,65,55,32,50,51,52,52,47,48,49,66,68,43,39,34,43,43,34,36,39,23,44,72,68,55,39,40,56,44,56,73,50,40,55,80,45,79,35,57,30,38,39,36,33,79,39,67,53,71,67,41,89,87,44,89,26,32,90,38,58,22,41,36,36,42,36,34,26,50,42,92,48,46,64,63,50,53,53,46,38,64,74,76,37,75,81,57,34,71,45,81,87,52,52,68,121